Protein AF-A0A976FMW0-F1 (afdb_monomer)

Organism: Bremia lactucae (NCBI:txid4779)

Sequence (302 aa):
MSLRRCLYTSALMLVMPSLARSLATEEIYSVSHCAGTPNIIKMVETDNCVPQACTQNDLGGYNLFVAATCNVKDRFQYSNERLHGFDYVMMEEYKGDGCDRLVQTTIFPAWGTCERSSTQANTSNIVSLYPNGTVVILEFTNENCRGSPSLTFTRDKESLTSSKCYQNQYKFFAGTGSGRAASSSSKYSYANQLQGGTDGSEWIIITAIVIGSVVIVALLAFAAFKFGRRRYDDNFNKDKGLAALATSYAGFPTPESALKAITLAPEAIKELGMVCVSINPKERPCASEALYKLHTIIAQGL

Solvent-accessible surface area (backbone atoms only — not comparable to full-atom values): 18169 Å² total; per-residue (Å²): 142,82,88,81,81,82,82,81,83,82,79,79,80,77,78,72,80,75,79,77,78,26,24,28,36,42,35,35,19,81,44,103,49,80,68,82,64,54,62,33,39,38,33,33,76,45,95,80,66,76,69,35,76,64,37,83,44,83,58,89,91,48,59,38,19,39,33,30,50,56,71,43,82,50,70,67,62,50,48,53,63,56,39,63,67,45,42,27,38,39,43,34,38,28,44,59,77,73,41,64,39,82,57,38,39,38,36,36,54,31,77,58,51,78,41,63,71,38,99,73,41,52,23,10,30,32,29,34,63,44,95,84,42,35,35,41,39,37,32,23,82,37,55,74,60,69,80,75,62,75,42,76,46,79,41,48,45,65,54,33,73,66,58,49,57,43,93,41,28,32,34,43,41,73,48,60,19,83,84,56,81,72,89,70,88,73,88,77,78,92,77,90,80,82,90,84,84,93,85,90,83,90,83,89,82,90,86,83,89,89,91,60,66,69,64,51,52,52,52,52,53,50,49,51,53,53,51,53,53,54,59,52,57,60,57,64,52,55,68,53,51,58,61,52,52,67,61,61,71,77,70,74,76,52,78,70,51,56,54,50,53,64,72,66,50,58,66,72,60,53,52,54,52,52,36,66,63,41,90,51,74,89,64,33,64,54,72,70,54,49,50,51,52,50,53,48,51,62,72,70,56,127

Radius of gyration: 29.12 Å; Cα contacts (8 Å, |Δi|>4): 411; chains: 1; bounding box: 82×63×95 Å

Mean predicted aligned error: 20.03 Å

Foldseek 3Di:
DDDDDDDDDPDDPPPDPDPLFKKKKKFKDQDPAPDAAGQKIKIFGDPDDDFDHWDWQDQPPGTITIGMDIRHRDPVVVNCVRHAQFKKKKKWWADDFFRDHTGMIMMHGAPQDWAQDDSNLQKIWGWHQDPQRKIWIFIDRHNHPDDHGPDIDIDGNVQQVVQGQDPRTIGMHMDHHPPDPPPDPPPDDDDDDDDDDDDDDDDDDDDDDDDPPVVVVVVVVVVVVVVVVVVVVVVVVVVVVVVVVVVVVVDDDDPVVVVVVLVPDDVLVVVLVCQCPDPDPVSHDDPVVSVVSVVVVVVVPD

Structure (mmCIF, N/CA/C/O backbone):
data_AF-A0A976FMW0-F1
#
_entry.id   AF-A0A976FMW0-F1
#
loop_
_atom_site.group_PDB
_atom_site.id
_atom_site.type_symbol
_atom_site.label_atom_id
_atom_site.label_alt_id
_atom_site.label_comp_id
_atom_site.label_asym_id
_atom_site.label_entity_id
_atom_site.label_seq_id
_atom_site.pdbx_PDB_ins_code
_atom_site.Cartn_x
_atom_site.Cartn_y
_atom_site.Cartn_z
_atom_site.occupancy
_atom_site.B_iso_or_equiv
_atom_site.auth_seq_id
_atom_site.auth_comp_id
_atom_site.auth_asym_id
_atom_site.auth_atom_id
_atom_site.pdbx_PDB_model_num
ATOM 1 N N . MET A 1 1 ? -51.028 -18.884 -58.799 1.00 39.22 1 MET A N 1
ATOM 2 C CA . MET A 1 1 ? -49.678 -19.275 -58.331 1.00 39.22 1 MET A CA 1
ATOM 3 C C . MET A 1 1 ? -48.821 -18.024 -58.216 1.00 39.22 1 MET A C 1
ATOM 5 O O . MET A 1 1 ? -48.489 -17.442 -59.233 1.00 39.22 1 MET A O 1
ATOM 9 N N . SER A 1 2 ? -48.516 -17.578 -56.997 1.00 35.78 2 SER A N 1
ATOM 10 C CA . SER A 1 2 ? -47.538 -16.513 -56.741 1.00 35.78 2 SER A CA 1
ATOM 11 C C . SER A 1 2 ? -46.755 -16.894 -55.487 1.00 35.78 2 SER A C 1
ATOM 13 O O . SER A 1 2 ? -47.245 -16.722 -54.374 1.00 35.78 2 SER A O 1
ATOM 15 N N . LEU A 1 3 ? -45.566 -17.473 -55.678 1.00 40.31 3 LEU A N 1
ATOM 16 C CA . LEU A 1 3 ? -44.619 -17.770 -54.603 1.00 40.31 3 LEU A CA 1
ATOM 17 C C . LEU A 1 3 ? -43.899 -16.478 -54.192 1.00 40.31 3 LEU A C 1
ATOM 19 O O . LEU A 1 3 ? -43.127 -15.929 -54.976 1.00 40.31 3 LEU A O 1
ATOM 23 N N . ARG A 1 4 ? -44.084 -16.031 -52.947 1.00 40.38 4 ARG A N 1
ATOM 24 C CA . ARG A 1 4 ? -43.159 -15.096 -52.288 1.00 40.38 4 ARG A CA 1
ATOM 25 C C . ARG A 1 4 ? -42.174 -15.902 -51.442 1.00 40.38 4 ARG A C 1
ATOM 27 O O . ARG A 1 4 ? -42.577 -16.586 -50.508 1.00 40.38 4 ARG A O 1
ATOM 34 N N . ARG A 1 5 ? -40.887 -15.837 -51.792 1.00 44.53 5 ARG A N 1
ATOM 35 C CA . ARG A 1 5 ? -39.773 -16.363 -50.990 1.00 44.53 5 ARG A CA 1
ATOM 36 C C . ARG A 1 5 ? -39.429 -15.343 -49.899 1.00 44.53 5 ARG A C 1
ATOM 38 O O . ARG A 1 5 ? -39.021 -14.233 -50.227 1.00 44.53 5 ARG A O 1
ATOM 45 N N . CYS A 1 6 ? -39.570 -15.717 -48.628 1.00 40.38 6 CYS A N 1
ATOM 46 C CA . CYS A 1 6 ? -38.940 -15.004 -47.514 1.00 40.38 6 CYS A CA 1
ATOM 47 C C . CYS A 1 6 ? -37.458 -15.392 -47.461 1.00 40.38 6 CYS A C 1
ATOM 49 O O . CYS A 1 6 ? -37.136 -16.545 -47.180 1.00 40.38 6 CYS A O 1
ATOM 51 N N . LEU A 1 7 ? -36.562 -14.442 -47.735 1.00 43.25 7 LEU A N 1
ATOM 52 C CA . LEU A 1 7 ? -35.151 -14.574 -47.378 1.00 43.25 7 LEU A CA 1
ATOM 53 C C . LEU A 1 7 ? -35.000 -14.295 -45.878 1.00 43.25 7 LEU A C 1
ATOM 55 O O . LEU A 1 7 ? -35.232 -13.177 -45.430 1.00 43.25 7 LEU A O 1
ATOM 59 N N . TYR A 1 8 ? -34.594 -15.310 -45.116 1.00 43.00 8 TYR A N 1
ATOM 60 C CA . TYR A 1 8 ? -34.077 -15.145 -43.760 1.00 43.00 8 TYR A CA 1
ATOM 61 C C . TYR A 1 8 ? -32.587 -14.804 -43.852 1.00 43.00 8 TYR A C 1
ATOM 63 O O . TYR A 1 8 ? -31.762 -15.665 -44.149 1.00 43.00 8 TYR A O 1
ATOM 71 N N . THR A 1 9 ? -32.228 -13.546 -43.612 1.00 43.22 9 THR A N 1
ATOM 72 C CA . THR A 1 9 ? -30.837 -13.148 -43.370 1.00 43.22 9 THR A CA 1
ATOM 73 C C . THR A 1 9 ? -30.480 -13.455 -41.919 1.00 43.22 9 THR A C 1
ATOM 75 O O . THR A 1 9 ? -30.842 -12.710 -41.009 1.00 43.22 9 THR A O 1
ATOM 78 N N . SER A 1 10 ? -29.786 -14.569 -41.698 1.00 49.03 10 SER A N 1
ATOM 79 C CA . SER A 1 10 ? -29.160 -14.907 -40.420 1.00 49.03 10 SER A CA 1
ATOM 80 C C . SER A 1 10 ? -27.991 -13.953 -40.154 1.00 49.03 10 SER A C 1
ATOM 82 O O . SER A 1 10 ? -26.920 -14.094 -40.739 1.00 49.03 10 SER A O 1
ATOM 84 N N . ALA A 1 11 ? -28.198 -12.964 -39.284 1.00 44.66 11 ALA A N 1
ATOM 85 C CA . ALA A 1 11 ? -27.130 -12.111 -38.779 1.00 44.66 11 ALA A CA 1
ATOM 86 C C . ALA A 1 11 ? -26.262 -12.914 -37.795 1.00 44.66 11 ALA A C 1
ATOM 88 O O . ALA A 1 11 ? -26.680 -13.215 -36.677 1.00 44.66 11 ALA A O 1
ATOM 89 N N . LEU A 1 12 ? -25.058 -13.289 -38.229 1.00 46.56 12 LEU A N 1
ATOM 90 C CA . LEU A 1 12 ? -24.036 -13.891 -37.379 1.00 46.56 12 LEU A CA 1
ATOM 91 C C . LEU A 1 12 ? -23.477 -12.789 -36.460 1.00 46.56 12 LEU A C 1
ATOM 93 O O . LEU A 1 12 ? -22.684 -11.957 -36.897 1.00 46.56 12 LEU A O 1
ATOM 97 N N . MET A 1 13 ? -23.917 -12.741 -35.199 1.00 41.69 13 MET A N 1
ATOM 98 C CA . MET A 1 13 ? -23.296 -11.877 -34.192 1.00 41.69 13 MET A CA 1
ATOM 99 C C . MET A 1 13 ? -21.892 -12.406 -33.881 1.00 41.69 13 MET A C 1
ATOM 101 O O . MET A 1 13 ? -21.730 -13.377 -33.144 1.00 41.69 13 MET A O 1
ATOM 105 N N . LEU A 1 14 ? -20.871 -11.767 -34.452 1.00 42.66 14 LEU A N 1
ATOM 106 C CA . LEU A 1 14 ? -19.490 -11.918 -34.005 1.00 42.66 14 LEU A CA 1
ATOM 107 C C . LEU A 1 14 ? -19.379 -11.287 -32.614 1.00 42.66 14 LEU A C 1
ATOM 109 O O . LEU A 1 14 ? -19.286 -10.068 -32.475 1.00 42.66 14 LEU A O 1
ATOM 113 N N . VAL A 1 15 ? -19.418 -12.123 -31.577 1.00 49.69 15 VAL A N 1
ATOM 114 C CA . VAL A 1 15 ? -19.024 -11.727 -30.224 1.00 49.69 15 VAL A CA 1
ATOM 115 C C . VAL A 1 15 ? -17.520 -11.471 -30.271 1.00 49.69 15 VAL A C 1
ATOM 117 O O . VAL A 1 15 ? -16.722 -12.406 -30.273 1.00 49.69 15 VAL A O 1
ATOM 120 N N . MET A 1 16 ? -17.131 -10.201 -30.375 1.00 48.50 16 MET A N 1
ATOM 121 C CA . MET A 1 16 ? -15.741 -9.799 -30.184 1.00 48.50 16 MET A CA 1
ATOM 122 C C . MET A 1 16 ? -15.346 -10.180 -28.750 1.00 48.50 16 MET A C 1
ATOM 124 O O . MET A 1 16 ? -16.030 -9.749 -27.816 1.00 48.50 16 MET A O 1
ATOM 128 N N . PRO A 1 17 ? -14.290 -10.984 -28.532 1.00 45.66 17 PRO A N 1
ATOM 129 C CA . PRO A 1 17 ? -13.799 -11.231 -27.188 1.00 45.66 17 PRO A CA 1
ATOM 130 C C . PRO A 1 17 ? -13.336 -9.892 -26.614 1.00 45.66 17 PRO A C 1
ATOM 132 O O . PRO A 1 17 ? -12.400 -9.277 -27.123 1.00 45.66 17 PRO A O 1
ATOM 135 N N . SER A 1 18 ? -14.011 -9.410 -25.569 1.00 47.31 18 SER A N 1
ATOM 136 C CA . SER A 1 18 ? -13.482 -8.316 -24.764 1.00 47.31 18 SER A CA 1
ATOM 137 C C . SER A 1 18 ? -12.132 -8.781 -24.227 1.00 47.31 18 SER A C 1
ATOM 139 O O . SER A 1 18 ? -12.086 -9.756 -23.473 1.00 47.31 18 SER A O 1
ATOM 141 N N . LEU A 1 19 ? -11.038 -8.135 -24.632 1.00 51.66 19 LEU A N 1
ATOM 142 C CA . LEU A 1 19 ? -9.740 -8.332 -23.993 1.00 51.66 19 LEU A CA 1
ATOM 143 C C . LEU A 1 19 ? -9.934 -8.045 -22.502 1.00 51.66 19 LEU A C 1
ATOM 145 O O . LEU A 1 19 ? -10.169 -6.903 -22.108 1.00 51.66 19 LEU A O 1
ATOM 149 N N . ALA A 1 20 ? -9.933 -9.093 -21.681 1.00 53.72 20 ALA A N 1
ATOM 150 C CA . ALA A 1 20 ? -9.939 -8.939 -20.239 1.00 53.72 20 ALA A CA 1
ATOM 151 C C . ALA A 1 20 ? -8.610 -8.275 -19.873 1.00 53.72 20 ALA A C 1
ATOM 153 O O . ALA A 1 20 ? -7.562 -8.905 -20.008 1.00 53.72 20 ALA A O 1
ATOM 154 N N . ARG A 1 21 ? -8.647 -6.997 -19.482 1.00 66.44 21 ARG A N 1
ATOM 155 C CA . ARG A 1 21 ? -7.443 -6.273 -19.067 1.00 66.44 21 ARG A CA 1
ATOM 156 C C . ARG A 1 21 ? -6.866 -6.960 -17.838 1.00 66.44 21 ARG A C 1
ATOM 158 O O . ARG A 1 21 ? -7.533 -7.067 -16.811 1.00 66.44 21 ARG A O 1
ATOM 165 N N . SER A 1 22 ? -5.650 -7.471 -17.970 1.00 83.88 22 SER A N 1
ATOM 166 C CA . SER A 1 22 ? -4.882 -8.016 -16.858 1.00 83.88 22 SER A CA 1
ATOM 167 C C . SER A 1 22 ? -4.191 -6.905 -16.078 1.00 83.88 22 SER A C 1
ATOM 169 O O . SER A 1 22 ? -3.767 -5.898 -16.645 1.00 83.88 22 SER A O 1
ATOM 171 N N . LEU A 1 23 ? -4.026 -7.118 -14.777 1.00 91.00 23 LEU A N 1
ATOM 172 C CA . LEU A 1 23 ? -3.227 -6.258 -13.916 1.00 91.00 23 LEU A CA 1
ATOM 173 C C . LEU A 1 23 ? -1.783 -6.774 -13.864 1.00 91.00 23 LEU A C 1
ATOM 175 O O . LEU A 1 23 ? -1.542 -7.983 -13.763 1.00 91.00 23 LEU A O 1
ATOM 179 N N . ALA A 1 24 ? -0.835 -5.844 -13.906 1.00 93.25 24 ALA A N 1
ATOM 180 C CA . ALA A 1 24 ? 0.538 -6.064 -13.475 1.00 93.25 24 ALA A CA 1
ATOM 181 C C . ALA A 1 24 ? 0.683 -5.582 -12.039 1.00 93.25 24 ALA A C 1
ATOM 183 O O . ALA A 1 24 ? 0.162 -4.517 -11.700 1.00 93.25 24 ALA A O 1
ATOM 184 N N . THR A 1 25 ? 1.385 -6.347 -11.213 1.00 94.44 25 THR A N 1
ATOM 185 C CA . THR A 1 25 ? 1.665 -5.983 -9.827 1.00 94.44 25 THR A CA 1
ATOM 186 C C . THR A 1 25 ? 3.138 -5.667 -9.638 1.00 94.44 25 THR A C 1
ATOM 188 O O . THR A 1 25 ? 3.995 -6.294 -10.251 1.00 94.44 25 THR A O 1
ATOM 191 N N . GLU A 1 26 ? 3.419 -4.713 -8.760 1.00 92.19 26 GLU A N 1
ATOM 192 C CA . GLU A 1 26 ? 4.741 -4.449 -8.206 1.00 92.19 26 GLU A CA 1
ATOM 193 C C . GLU A 1 26 ? 4.650 -4.564 -6.686 1.00 92.19 26 GLU A C 1
ATOM 195 O O . GLU A 1 26 ? 3.925 -3.817 -6.024 1.00 92.19 26 GLU A O 1
ATOM 200 N N . GLU A 1 27 ? 5.377 -5.519 -6.125 1.00 93.00 27 GLU A N 1
ATOM 201 C CA . GLU A 1 27 ? 5.485 -5.745 -4.691 1.00 93.00 27 GLU A CA 1
ATOM 202 C C . GLU A 1 27 ? 6.800 -5.164 -4.190 1.00 93.00 27 GLU A C 1
ATOM 204 O O . GLU A 1 27 ? 7.866 -5.517 -4.695 1.00 93.00 27 GLU A O 1
ATOM 209 N N . ILE A 1 28 ? 6.724 -4.289 -3.192 1.00 90.81 28 ILE A N 1
ATOM 210 C CA . ILE A 1 28 ? 7.873 -3.575 -2.640 1.00 90.81 28 ILE A CA 1
ATOM 211 C C . ILE A 1 28 ? 8.199 -4.145 -1.260 1.00 90.81 28 ILE A C 1
ATOM 213 O O . ILE A 1 28 ? 7.337 -4.197 -0.380 1.00 90.81 28 ILE A O 1
ATOM 217 N N . TYR A 1 29 ? 9.461 -4.521 -1.069 1.00 90.56 29 TYR A N 1
ATOM 218 C CA . TYR A 1 29 ? 10.013 -5.049 0.174 1.00 90.56 29 TYR A CA 1
ATOM 219 C C . TYR A 1 29 ? 11.144 -4.148 0.671 1.00 90.56 29 TYR A C 1
ATOM 221 O O . TYR A 1 29 ? 12.045 -3.771 -0.079 1.00 90.56 29 TYR A O 1
ATOM 229 N N . SER A 1 30 ? 11.108 -3.833 1.962 1.00 84.62 30 SER A N 1
ATOM 230 C CA . SER A 1 30 ? 12.158 -3.105 2.690 1.00 84.62 30 SER A CA 1
ATOM 231 C C . SER A 1 30 ? 13.341 -3.988 3.100 1.00 84.62 30 SER A C 1
ATOM 233 O O . SER A 1 30 ? 14.380 -3.482 3.524 1.00 84.62 30 SER A O 1
ATOM 235 N N . VAL A 1 31 ? 13.180 -5.309 2.998 1.00 81.19 31 VAL A N 1
ATOM 236 C CA . VAL A 1 31 ? 14.168 -6.323 3.382 1.00 81.19 31 VAL A CA 1
ATOM 237 C C . VAL A 1 31 ? 14.820 -6.950 2.155 1.00 81.19 31 VAL A C 1
ATOM 239 O O . VAL A 1 31 ? 14.275 -6.899 1.056 1.00 81.19 31 VAL A O 1
ATOM 242 N N . SER A 1 32 ? 15.985 -7.574 2.348 1.00 79.56 32 SER A N 1
ATOM 243 C CA . SER A 1 32 ? 16.867 -8.070 1.279 1.00 79.56 32 SER A CA 1
ATOM 244 C C . SER A 1 32 ? 16.370 -9.280 0.475 1.00 79.56 32 SER A C 1
ATOM 246 O O . SER A 1 32 ? 17.155 -9.989 -0.152 1.00 79.56 32 SER A O 1
ATOM 248 N N . HIS A 1 33 ? 15.073 -9.560 0.524 1.00 85.19 33 HIS A N 1
ATOM 249 C CA . HIS A 1 33 ? 14.428 -10.693 -0.117 1.00 85.19 33 HIS A CA 1
ATOM 250 C C . HIS A 1 33 ? 12.934 -10.412 -0.294 1.00 85.19 33 HIS A C 1
ATOM 252 O O . HIS A 1 33 ? 12.301 -9.788 0.550 1.00 85.19 33 HIS A O 1
ATOM 258 N N . CYS A 1 34 ? 12.341 -10.945 -1.358 1.00 88.94 34 CYS A N 1
ATOM 259 C CA . CYS A 1 34 ? 10.912 -10.805 -1.645 1.00 88.94 34 CYS A CA 1
ATOM 260 C C . CYS A 1 34 ? 10.125 -11.986 -1.069 1.00 88.94 34 CYS A C 1
ATOM 262 O O . CYS A 1 34 ? 9.367 -12.651 -1.773 1.00 88.94 34 CYS A O 1
ATOM 264 N N . ALA A 1 35 ? 10.368 -12.298 0.205 1.00 85.06 35 ALA A N 1
ATOM 265 C CA . ALA A 1 35 ? 9.650 -13.338 0.933 1.00 85.06 35 ALA A CA 1
ATOM 266 C C . ALA A 1 35 ? 8.863 -12.722 2.093 1.00 85.06 35 ALA A C 1
ATOM 268 O O . ALA A 1 35 ? 9.244 -11.691 2.639 1.00 85.06 35 ALA A O 1
ATOM 269 N N . GLY A 1 36 ? 7.757 -13.363 2.470 1.00 85.94 36 GLY A N 1
ATOM 270 C CA . GLY A 1 36 ? 6.849 -12.830 3.488 1.00 85.94 36 GLY A CA 1
ATOM 271 C C . GLY A 1 36 ? 5.900 -11.773 2.929 1.00 85.94 36 GLY A C 1
ATOM 272 O O . GLY A 1 36 ? 5.557 -11.821 1.748 1.00 85.94 36 GLY A O 1
ATOM 273 N N . THR A 1 37 ? 5.434 -10.866 3.783 1.00 89.62 37 THR A N 1
ATOM 274 C CA . THR A 1 37 ? 4.433 -9.846 3.443 1.00 89.62 37 THR A CA 1
ATOM 275 C C . THR A 1 37 ? 5.109 -8.611 2.840 1.00 89.62 37 THR A C 1
ATOM 277 O O . THR A 1 37 ? 5.988 -8.049 3.493 1.00 89.62 37 THR A O 1
ATOM 280 N N . PRO A 1 38 ? 4.731 -8.168 1.628 1.00 92.44 38 PRO A N 1
ATOM 281 C CA . PRO A 1 38 ? 5.263 -6.934 1.054 1.00 92.44 38 PRO A CA 1
ATOM 282 C C . PRO A 1 38 ? 4.861 -5.713 1.885 1.00 92.44 38 PRO A C 1
ATOM 284 O O . PRO A 1 38 ? 3.767 -5.670 2.448 1.00 92.44 38 PRO A O 1
ATOM 287 N N . ASN A 1 39 ? 5.725 -4.698 1.905 1.00 91.00 39 ASN A N 1
ATOM 288 C CA . ASN A 1 39 ? 5.445 -3.417 2.549 1.00 91.00 39 ASN A CA 1
ATOM 289 C C . ASN A 1 39 ? 4.386 -2.635 1.770 1.00 91.00 39 ASN A C 1
ATOM 291 O O . ASN A 1 39 ? 3.585 -1.936 2.374 1.00 91.00 39 ASN A O 1
ATOM 295 N N . ILE A 1 40 ? 4.378 -2.738 0.436 1.00 92.50 40 ILE A N 1
ATOM 296 C CA . ILE A 1 40 ? 3.396 -2.093 -0.446 1.00 92.50 40 ILE A CA 1
ATOM 297 C C . ILE A 1 40 ? 3.183 -2.969 -1.678 1.00 92.50 40 ILE A C 1
ATOM 299 O O . ILE A 1 40 ? 4.132 -3.555 -2.198 1.00 92.50 40 ILE A O 1
ATOM 303 N N . ILE A 1 41 ? 1.947 -3.025 -2.173 1.00 93.88 41 ILE A N 1
ATOM 304 C CA . ILE A 1 41 ? 1.622 -3.638 -3.465 1.00 93.88 41 ILE A CA 1
ATOM 305 C C . ILE A 1 41 ? 1.009 -2.563 -4.356 1.00 93.88 41 ILE A C 1
ATOM 307 O O . ILE A 1 41 ? 0.022 -1.937 -3.977 1.00 93.88 41 ILE A O 1
ATOM 311 N N . LYS A 1 42 ? 1.562 -2.354 -5.546 1.00 93.88 42 LYS A N 1
ATOM 312 C CA . LYS A 1 42 ? 0.962 -1.522 -6.593 1.00 93.88 42 LYS A CA 1
ATOM 313 C C . LYS A 1 42 ? 0.431 -2.414 -7.693 1.00 93.88 42 LYS A C 1
ATOM 315 O O . LYS A 1 42 ? 1.040 -3.430 -8.003 1.00 93.88 42 LYS A O 1
ATOM 320 N N . MET A 1 43 ? -0.695 -2.045 -8.280 1.00 94.38 43 MET A N 1
ATOM 321 C CA . MET A 1 43 ? -1.278 -2.740 -9.415 1.00 94.38 43 MET A CA 1
ATOM 322 C C . MET A 1 43 ? -1.732 -1.731 -10.458 1.00 94.38 43 MET A C 1
ATOM 324 O O . MET A 1 43 ? -2.388 -0.742 -10.127 1.00 94.38 43 MET A O 1
ATOM 328 N N . VAL A 1 44 ? -1.407 -1.997 -11.717 1.00 92.81 44 VAL A N 1
ATOM 329 C CA . VAL A 1 44 ? -1.792 -1.161 -12.857 1.00 92.81 44 VAL A CA 1
ATOM 330 C C . VAL A 1 44 ? -2.331 -2.033 -13.982 1.00 92.81 44 VAL A C 1
ATOM 332 O O . VAL A 1 44 ? -1.845 -3.142 -14.210 1.00 92.81 44 VAL A O 1
ATOM 335 N N . GLU A 1 45 ? -3.349 -1.545 -14.690 1.00 90.19 45 GLU A N 1
ATOM 336 C CA . GLU A 1 45 ? -3.819 -2.196 -15.916 1.00 90.19 45 GLU A CA 1
ATOM 337 C C . GLU A 1 45 ? -2.782 -1.981 -17.021 1.00 90.19 45 GLU A C 1
ATOM 339 O O . GLU A 1 45 ? -2.472 -0.843 -17.380 1.00 90.19 45 GLU A O 1
ATOM 344 N N . THR A 1 46 ? -2.242 -3.070 -17.564 1.00 86.38 46 THR A N 1
ATOM 345 C CA . THR A 1 46 ? -1.281 -3.011 -18.667 1.00 86.38 46 THR A CA 1
ATOM 346 C C . THR A 1 46 ? -1.308 -4.296 -19.484 1.00 86.38 46 THR A C 1
ATOM 348 O O . THR A 1 46 ? -1.428 -5.396 -18.944 1.00 86.38 46 THR A O 1
ATOM 351 N N . ASP A 1 47 ? -1.144 -4.140 -20.796 1.00 83.31 47 ASP A N 1
ATOM 352 C CA . ASP A 1 47 ? -0.927 -5.251 -21.728 1.00 83.31 47 ASP A CA 1
ATOM 353 C C . ASP A 1 47 ? 0.564 -5.631 -21.807 1.00 83.31 47 ASP A C 1
ATOM 355 O O . ASP A 1 47 ? 0.924 -6.722 -22.244 1.00 83.31 47 ASP A O 1
ATOM 359 N N . ASN A 1 48 ? 1.439 -4.729 -21.350 1.00 83.19 48 ASN A N 1
ATOM 360 C CA . ASN A 1 48 ? 2.884 -4.894 -21.340 1.00 83.19 48 ASN A CA 1
ATOM 361 C C . ASN A 1 48 ? 3.343 -5.087 -19.896 1.00 83.19 48 ASN A C 1
ATOM 363 O O . ASN A 1 48 ? 3.478 -4.122 -19.141 1.00 83.19 48 ASN A O 1
ATOM 367 N N . CYS A 1 49 ? 3.568 -6.340 -19.518 1.00 88.94 49 CYS A N 1
ATOM 368 C CA . CYS A 1 49 ? 4.111 -6.709 -18.221 1.00 88.94 49 CYS A CA 1
ATOM 369 C C . CYS A 1 49 ? 5.244 -7.711 -18.416 1.00 88.94 49 CYS A C 1
ATOM 371 O O . CYS A 1 49 ? 5.083 -8.711 -19.117 1.00 88.94 49 CYS A O 1
ATOM 373 N N . VAL A 1 50 ? 6.386 -7.439 -17.789 1.00 89.62 50 VAL A N 1
ATOM 374 C CA . VAL A 1 50 ? 7.509 -8.372 -17.733 1.00 89.62 50 VAL A CA 1
ATOM 375 C C . VAL A 1 50 ? 7.589 -8.879 -16.299 1.00 89.62 50 VAL A C 1
ATOM 377 O O . VAL A 1 50 ? 7.814 -8.070 -15.399 1.00 89.62 50 VAL A O 1
ATOM 380 N N . PRO A 1 51 ? 7.374 -10.183 -16.054 1.00 90.19 51 PRO A N 1
ATOM 381 C CA . PRO A 1 51 ? 7.474 -10.715 -14.708 1.00 90.19 51 PRO A CA 1
ATOM 382 C C . PRO A 1 51 ? 8.915 -10.573 -14.226 1.00 90.19 51 PRO A C 1
ATOM 384 O O . PRO A 1 51 ? 9.864 -10.857 -14.961 1.00 90.19 51 PRO A O 1
ATOM 387 N N . GLN A 1 52 ? 9.068 -10.138 -12.983 1.00 88.88 52 GLN A N 1
ATOM 388 C CA . GLN A 1 52 ? 10.363 -9.830 -12.399 1.00 88.88 52 GLN A CA 1
ATOM 389 C C . GLN A 1 52 ? 10.527 -10.628 -11.119 1.00 88.88 52 GLN A C 1
ATOM 391 O O . GLN A 1 52 ? 9.806 -10.426 -10.140 1.00 88.88 52 GLN A O 1
ATOM 396 N N . ALA A 1 53 ? 11.492 -11.545 -11.137 1.00 85.50 53 ALA A N 1
ATOM 397 C CA . ALA A 1 53 ? 11.950 -12.195 -9.923 1.00 85.50 53 ALA A CA 1
ATOM 398 C C . ALA A 1 53 ? 12.724 -11.175 -9.083 1.00 85.50 53 ALA A C 1
ATOM 400 O O . ALA A 1 53 ? 13.494 -10.401 -9.638 1.00 85.50 53 ALA A O 1
ATOM 401 N N . CYS A 1 54 ? 12.494 -11.198 -7.769 1.00 92.19 54 CYS A N 1
ATOM 402 C CA . CYS A 1 54 ? 13.024 -10.269 -6.772 1.00 92.19 54 CYS A CA 1
ATOM 403 C C . CYS A 1 54 ? 14.341 -9.571 -7.154 1.00 92.19 54 CYS A C 1
ATOM 405 O O . CYS A 1 54 ? 15.409 -10.186 -7.110 1.00 92.19 54 CYS A O 1
ATOM 407 N N . THR A 1 55 ? 14.276 -8.285 -7.489 1.00 89.94 55 THR A N 1
ATOM 408 C CA . THR A 1 55 ? 15.458 -7.480 -7.808 1.00 89.94 55 THR A CA 1
ATOM 409 C C . THR A 1 55 ? 15.686 -6.404 -6.775 1.00 89.94 55 THR A C 1
ATOM 411 O O . THR A 1 55 ? 14.746 -5.760 -6.315 1.00 89.94 55 THR A O 1
ATOM 414 N N . GLN A 1 56 ? 16.954 -6.158 -6.485 1.0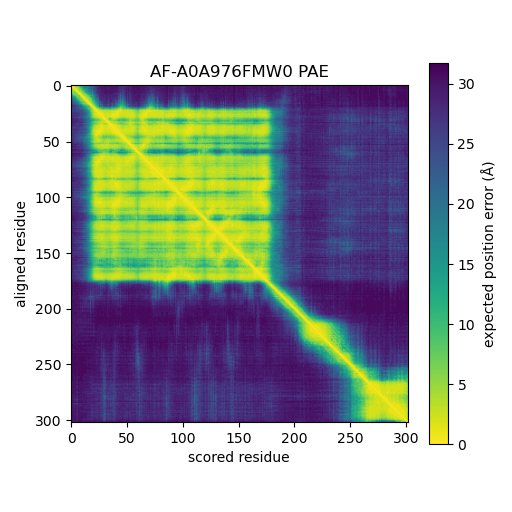0 88.44 56 GLN A N 1
ATOM 415 C CA . GLN A 1 56 ? 17.366 -5.008 -5.707 1.00 88.44 56 GLN A CA 1
ATOM 416 C C . GLN A 1 56 ? 17.331 -3.739 -6.565 1.00 88.44 56 GLN A C 1
ATOM 418 O O . GLN A 1 56 ? 17.903 -3.700 -7.655 1.00 88.44 56 GLN A O 1
ATOM 423 N N . ASN A 1 57 ? 16.728 -2.692 -6.021 1.00 83.31 57 ASN A N 1
ATOM 424 C CA . ASN A 1 57 ? 16.726 -1.344 -6.556 1.00 83.31 57 ASN A CA 1
ATOM 425 C C . ASN A 1 57 ? 17.490 -0.450 -5.566 1.00 83.31 57 ASN A C 1
ATOM 427 O O . ASN A 1 57 ? 17.056 -0.274 -4.424 1.00 83.31 57 ASN A O 1
ATOM 431 N N . ASP A 1 58 ? 18.640 0.071 -6.001 1.00 75.50 58 ASP A N 1
ATOM 432 C CA . ASP A 1 58 ? 19.497 0.960 -5.205 1.00 75.50 58 ASP A CA 1
ATOM 433 C C . ASP A 1 58 ? 19.003 2.406 -5.299 1.00 75.50 58 ASP A C 1
ATOM 435 O O . ASP A 1 58 ? 18.761 2.926 -6.392 1.00 75.50 58 ASP A O 1
ATOM 439 N N . LEU A 1 59 ? 18.843 3.038 -4.137 1.00 69.12 59 LEU A N 1
ATOM 440 C CA . LEU A 1 59 ? 18.296 4.380 -3.968 1.00 69.12 59 LEU A CA 1
ATOM 441 C C . LEU A 1 59 ? 19.251 5.283 -3.187 1.00 69.12 59 LEU A C 1
ATOM 443 O O . LEU A 1 59 ? 18.825 6.081 -2.357 1.00 69.12 59 LEU A O 1
ATOM 447 N N . GLY A 1 60 ? 20.556 5.157 -3.445 1.00 58.00 60 GLY A N 1
ATOM 448 C CA . GLY A 1 60 ? 21.559 6.092 -2.935 1.00 58.00 60 GLY A CA 1
ATOM 449 C C . GLY A 1 60 ? 21.747 5.993 -1.422 1.00 58.00 60 GLY A C 1
ATOM 450 O O . GLY A 1 60 ? 21.862 7.012 -0.748 1.00 58.00 60 GLY A O 1
ATOM 451 N N . GLY A 1 61 ? 21.758 4.765 -0.892 1.00 65.38 61 GLY A N 1
ATOM 452 C CA . GLY A 1 61 ? 21.948 4.477 0.539 1.00 65.38 61 GLY A CA 1
ATOM 453 C C . GLY A 1 61 ? 20.860 3.602 1.166 1.00 65.38 61 GLY A C 1
ATOM 454 O O . GLY A 1 61 ? 21.001 3.173 2.310 1.00 65.38 61 GLY A O 1
ATOM 455 N N . TYR A 1 62 ? 19.798 3.295 0.418 1.00 70.31 62 TYR A N 1
ATOM 456 C CA . TYR A 1 62 ? 18.752 2.358 0.814 1.00 70.31 62 TYR A CA 1
ATOM 457 C C . TYR A 1 62 ? 18.421 1.417 -0.344 1.00 70.31 62 TYR A C 1
ATOM 459 O O . TYR A 1 62 ? 18.379 1.840 -1.496 1.00 70.31 62 TYR A O 1
ATOM 467 N N . ASN A 1 63 ? 18.178 0.147 -0.030 1.00 80.75 63 ASN A N 1
ATOM 468 C CA . ASN A 1 63 ? 17.860 -0.876 -1.017 1.00 80.75 63 ASN A CA 1
ATOM 469 C C . ASN A 1 63 ? 16.413 -1.318 -0.830 1.00 80.75 63 ASN A C 1
ATOM 471 O O . ASN A 1 63 ? 16.054 -1.806 0.240 1.00 80.75 63 ASN A O 1
ATOM 475 N N . LEU A 1 64 ? 15.603 -1.163 -1.875 1.00 86.00 64 LEU A N 1
ATOM 476 C CA . LEU A 1 64 ? 14.286 -1.786 -1.961 1.00 86.00 64 LEU A CA 1
ATOM 477 C C . LEU A 1 64 ? 14.373 -3.022 -2.840 1.00 86.00 64 LEU A C 1
ATOM 479 O O . LEU A 1 64 ? 15.137 -3.055 -3.800 1.00 86.00 64 LEU A O 1
ATOM 483 N N . PHE A 1 65 ? 13.572 -4.026 -2.525 1.00 89.75 65 PHE A N 1
ATOM 484 C CA . PHE A 1 65 ? 13.469 -5.230 -3.329 1.00 89.75 65 PHE A CA 1
ATOM 485 C C . PHE A 1 65 ? 12.099 -5.254 -3.988 1.00 89.75 65 PHE A C 1
ATOM 487 O O . PHE A 1 65 ? 11.087 -5.032 -3.325 1.00 89.75 65 PHE A O 1
ATOM 494 N N . VAL A 1 66 ? 12.078 -5.460 -5.302 1.00 90.81 66 VAL A N 1
ATOM 495 C CA . VAL A 1 66 ? 10.860 -5.412 -6.111 1.00 90.81 66 VAL A CA 1
ATOM 496 C C . VAL A 1 66 ? 10.640 -6.760 -6.777 1.00 90.81 66 VAL A C 1
ATOM 498 O O . VAL A 1 66 ? 11.545 -7.313 -7.402 1.00 90.81 66 VAL A O 1
ATOM 501 N N . ALA A 1 67 ? 9.427 -7.287 -6.645 1.00 92.75 67 ALA A N 1
ATOM 502 C CA . ALA A 1 67 ? 8.954 -8.433 -7.411 1.00 92.75 67 ALA A CA 1
ATOM 503 C C . ALA A 1 67 ? 7.735 -8.016 -8.236 1.00 92.75 67 ALA A C 1
ATOM 505 O O . ALA A 1 67 ? 6.885 -7.278 -7.738 1.00 92.75 67 ALA A O 1
ATOM 506 N N . ALA A 1 68 ? 7.647 -8.492 -9.479 1.00 92.75 68 ALA A N 1
ATOM 507 C CA . ALA A 1 68 ? 6.524 -8.180 -10.355 1.00 92.75 68 ALA A CA 1
ATOM 508 C C . ALA A 1 68 ? 5.807 -9.441 -10.831 1.00 92.75 68 ALA A C 1
ATOM 510 O O . ALA A 1 68 ? 6.437 -10.351 -11.385 1.00 92.75 68 ALA A O 1
ATOM 511 N N . THR A 1 69 ? 4.483 -9.461 -10.665 1.00 93.06 69 THR A N 1
ATOM 512 C CA . THR A 1 69 ? 3.612 -10.540 -11.138 1.00 93.06 69 THR A CA 1
ATOM 513 C C . THR A 1 69 ? 2.678 -10.010 -12.217 1.00 93.06 69 THR A C 1
ATOM 515 O O . THR A 1 69 ? 2.003 -8.996 -12.052 1.00 93.06 69 THR A O 1
ATOM 518 N N . CYS A 1 70 ? 2.616 -10.720 -13.337 1.00 92.88 70 CYS A N 1
ATOM 519 C CA . CYS A 1 70 ? 1.738 -10.382 -14.451 1.00 92.88 70 CYS A CA 1
ATOM 520 C C . CYS A 1 70 ? 0.455 -11.216 -14.422 1.00 92.88 70 CYS A C 1
ATOM 522 O O . CYS A 1 70 ? 0.411 -12.287 -13.818 1.00 92.88 70 CYS A O 1
ATOM 524 N N . ASN A 1 71 ? -0.559 -10.774 -15.169 1.00 90.81 71 ASN A N 1
ATOM 525 C CA . ASN A 1 71 ? -1.811 -11.509 -15.380 1.00 90.81 71 ASN A CA 1
ATOM 526 C C . ASN A 1 71 ? -2.687 -11.664 -14.127 1.00 90.81 71 ASN A C 1
ATOM 528 O O . ASN A 1 71 ? -3.449 -12.627 -14.014 1.00 90.81 71 ASN A O 1
ATOM 532 N N . VAL A 1 72 ? -2.630 -10.700 -13.206 1.00 91.12 72 VAL A N 1
ATOM 533 C CA . VAL A 1 72 ? -3.531 -10.668 -12.052 1.00 91.12 72 VAL A CA 1
ATOM 534 C C . VAL A 1 72 ? -4.931 -10.265 -12.517 1.00 91.12 72 VAL A C 1
ATOM 536 O O . VAL A 1 72 ? -5.110 -9.251 -13.189 1.00 91.12 72 VAL A O 1
ATOM 539 N N . LYS A 1 73 ? -5.928 -11.098 -12.202 1.00 88.88 73 LYS A N 1
ATOM 540 C CA . LYS A 1 73 ? -7.324 -10.900 -12.636 1.00 88.88 73 LYS A CA 1
ATOM 541 C C . LYS A 1 73 ? -8.184 -10.228 -11.576 1.00 88.88 73 LYS A C 1
ATOM 543 O O . LYS A 1 73 ? -9.036 -9.412 -11.907 1.00 88.88 73 LYS A O 1
ATOM 548 N N . ASP A 1 74 ? -7.963 -10.588 -10.317 1.00 90.06 74 ASP A N 1
ATOM 549 C CA . ASP A 1 74 ? -8.723 -10.082 -9.183 1.00 90.06 74 ASP A CA 1
ATOM 550 C C . ASP A 1 74 ? -7.759 -9.494 -8.154 1.00 90.06 74 ASP A C 1
ATOM 552 O O . ASP A 1 74 ? -6.996 -10.207 -7.498 1.00 90.06 74 ASP A O 1
ATOM 556 N N . ARG A 1 75 ? -7.792 -8.167 -8.037 1.00 90.38 75 ARG A N 1
ATOM 557 C CA . ARG A 1 75 ? -6.968 -7.407 -7.095 1.00 90.38 75 ARG A CA 1
ATOM 558 C C . ARG A 1 75 ? -7.320 -7.689 -5.638 1.00 90.38 75 ARG A C 1
ATOM 560 O O . ARG A 1 75 ? -6.422 -7.717 -4.809 1.00 90.38 75 ARG A O 1
ATOM 567 N N . PHE A 1 76 ? -8.590 -7.934 -5.315 1.00 90.12 76 PHE A N 1
ATOM 568 C CA . PHE A 1 76 ? -9.011 -8.212 -3.941 1.00 90.12 76 PHE A CA 1
ATOM 569 C C . PHE A 1 76 ? -8.548 -9.594 -3.508 1.00 90.12 76 PHE A C 1
ATOM 571 O O . PHE A 1 76 ? -7.972 -9.736 -2.429 1.00 90.12 76 PHE A O 1
ATOM 578 N N . GLN A 1 77 ? -8.752 -10.591 -4.370 1.00 91.12 77 GLN A N 1
ATOM 579 C CA . GLN A 1 77 ? -8.262 -11.940 -4.128 1.00 91.12 77 GLN A CA 1
ATOM 580 C C . GLN A 1 77 ? -6.737 -11.937 -3.985 1.00 91.12 77 GLN A C 1
ATOM 582 O O . GLN A 1 77 ? -6.226 -12.423 -2.978 1.00 91.12 77 GLN A O 1
ATOM 587 N N . TYR A 1 78 ? -6.024 -11.322 -4.937 1.00 91.94 78 TYR A N 1
ATOM 588 C CA . TYR A 1 78 ? -4.564 -11.256 -4.908 1.00 91.94 78 TYR A CA 1
ATOM 589 C C . TYR A 1 78 ? -4.049 -10.581 -3.637 1.00 91.94 78 TYR A C 1
ATOM 591 O O . TYR A 1 78 ? -3.140 -11.095 -2.997 1.00 91.94 78 TYR A O 1
ATOM 599 N N . SER A 1 79 ? -4.626 -9.444 -3.233 1.00 92.31 79 SER A N 1
ATOM 600 C CA . SER A 1 79 ? -4.207 -8.751 -2.010 1.00 92.31 79 SER A CA 1
ATOM 601 C C . SER A 1 79 ? -4.453 -9.578 -0.754 1.00 92.31 79 SER A C 1
ATOM 603 O O . SER A 1 79 ? -3.581 -9.636 0.109 1.00 92.31 79 SER A O 1
ATOM 605 N N . ASN A 1 80 ? -5.603 -10.245 -0.654 1.00 89.31 80 ASN A N 1
ATOM 606 C CA . ASN A 1 80 ? -5.932 -11.080 0.498 1.00 89.31 80 ASN A CA 1
ATOM 607 C C . ASN A 1 80 ? -5.022 -12.315 0.603 1.00 89.31 80 ASN A C 1
ATOM 609 O O . ASN A 1 80 ? -4.651 -12.727 1.702 1.00 89.31 80 ASN A O 1
ATOM 613 N N . GLU A 1 81 ? -4.643 -12.889 -0.538 1.00 89.62 81 GLU A N 1
ATOM 614 C CA . GLU A 1 81 ? -3.644 -13.953 -0.599 1.00 89.62 81 GLU A CA 1
ATOM 615 C C . GLU A 1 81 ? -2.249 -13.412 -0.264 1.00 89.62 81 GLU A C 1
ATOM 617 O O . GLU A 1 81 ? -1.530 -13.954 0.563 1.00 89.62 81 GLU A O 1
ATOM 622 N N . ARG A 1 82 ? -1.839 -12.275 -0.819 1.00 91.62 82 ARG A N 1
ATOM 623 C CA . ARG A 1 82 ? -0.470 -11.797 -0.607 1.00 91.62 82 ARG A CA 1
ATOM 624 C C . ARG A 1 82 ? -0.211 -11.288 0.811 1.00 91.62 82 ARG A C 1
ATOM 626 O O . ARG A 1 82 ? 0.909 -11.440 1.302 1.00 91.62 82 ARG A O 1
ATOM 633 N N . LEU A 1 83 ? -1.223 -10.701 1.450 1.00 89.50 83 LEU A N 1
ATOM 634 C CA . LEU A 1 83 ? -1.150 -10.081 2.777 1.00 89.50 83 LEU A CA 1
ATOM 635 C C . LEU A 1 83 ? -1.723 -10.966 3.892 1.00 89.50 83 LEU A C 1
ATOM 637 O O . LEU A 1 83 ? -1.999 -10.453 4.971 1.00 89.50 83 LEU A O 1
ATOM 641 N N . HIS A 1 84 ? -1.923 -12.266 3.641 1.00 81.19 84 HIS A N 1
ATOM 642 C CA . HIS A 1 84 ? -2.504 -13.256 4.558 1.00 81.19 84 HIS A CA 1
ATOM 643 C C . HIS A 1 84 ? -2.417 -12.897 6.055 1.00 81.19 84 HIS A C 1
ATOM 645 O O . HIS A 1 84 ? -1.344 -12.905 6.655 1.00 81.19 84 HIS A O 1
ATOM 651 N N . GLY A 1 85 ? -3.573 -12.646 6.676 1.00 80.50 85 GLY A N 1
ATOM 652 C CA . GLY A 1 85 ? -3.669 -12.431 8.124 1.00 80.50 85 GLY A CA 1
ATOM 653 C C . GLY A 1 85 ? -3.331 -11.016 8.601 1.00 80.50 85 GLY A C 1
ATOM 654 O O . GLY A 1 85 ? -3.515 -10.739 9.784 1.00 80.50 85 GLY A O 1
ATOM 655 N N . PHE A 1 86 ? -2.918 -10.112 7.711 1.00 86.31 86 PHE A N 1
ATOM 656 C CA . PHE A 1 86 ? -2.700 -8.705 8.029 1.00 86.31 86 PHE A CA 1
ATOM 657 C C . PHE A 1 86 ? -3.883 -7.844 7.592 1.00 86.31 86 PHE A C 1
ATOM 659 O O . PHE A 1 86 ? -4.457 -8.032 6.520 1.00 86.31 86 PHE A O 1
ATOM 666 N N . ASP A 1 87 ? -4.219 -6.868 8.430 1.00 91.06 87 ASP A N 1
ATOM 667 C CA . ASP A 1 87 ? -5.125 -5.792 8.054 1.00 91.06 87 ASP A CA 1
ATOM 668 C C . ASP A 1 87 ? -4.459 -4.915 6.986 1.00 91.06 87 ASP A C 1
ATOM 670 O O . ASP A 1 87 ? -3.265 -4.606 7.067 1.00 91.06 87 ASP A O 1
ATOM 674 N N . TYR A 1 88 ? -5.227 -4.506 5.981 1.00 92.50 88 TYR A N 1
ATOM 675 C CA . TYR A 1 88 ? -4.732 -3.693 4.879 1.00 92.50 88 TYR A CA 1
ATOM 676 C C . TYR A 1 88 ? -5.777 -2.704 4.377 1.00 92.50 88 TYR A C 1
ATOM 678 O O . TYR A 1 88 ? -6.987 -2.893 4.516 1.00 92.50 88 TYR A O 1
ATOM 686 N N . VAL A 1 89 ? -5.288 -1.648 3.742 1.00 93.25 89 VAL A N 1
ATOM 687 C CA . VAL A 1 89 ? -6.090 -0.633 3.068 1.00 93.25 89 VAL A CA 1
ATOM 688 C C . VAL A 1 89 ? -5.712 -0.628 1.596 1.00 93.25 89 VAL A C 1
ATOM 690 O O . VAL A 1 89 ? -4.543 -0.506 1.243 1.00 93.25 89 VAL A O 1
ATOM 693 N N . MET A 1 90 ? -6.711 -0.753 0.735 1.00 93.44 90 MET A N 1
ATOM 694 C CA . MET A 1 90 ? -6.580 -0.622 -0.708 1.00 93.44 90 MET A CA 1
ATOM 695 C C . MET A 1 90 ? -7.104 0.751 -1.124 1.00 93.44 90 MET A C 1
ATOM 697 O O . MET A 1 90 ? -8.261 1.090 -0.877 1.00 93.44 90 MET A O 1
ATOM 701 N N . MET A 1 91 ? -6.240 1.537 -1.754 1.00 92.94 91 MET A N 1
ATOM 702 C CA . MET A 1 91 ? -6.544 2.833 -2.340 1.00 92.94 91 MET A CA 1
ATOM 703 C C . MET A 1 91 ? -6.519 2.705 -3.859 1.00 92.94 91 MET A C 1
ATOM 705 O O . MET A 1 91 ? -5.498 2.364 -4.452 1.00 92.94 91 MET A O 1
ATOM 709 N N . GLU A 1 92 ? -7.645 2.987 -4.492 1.00 93.31 92 GLU A N 1
ATOM 710 C CA . GLU A 1 92 ? -7.771 3.024 -5.941 1.00 93.31 92 GLU A CA 1
ATOM 711 C C . GLU A 1 92 ? -7.800 4.465 -6.421 1.00 93.31 92 GLU A C 1
ATOM 713 O O . GLU A 1 92 ? -8.596 5.268 -5.935 1.00 93.31 92 GLU A O 1
ATOM 718 N N . GLU A 1 93 ? -6.956 4.765 -7.398 1.00 92.56 93 GLU A N 1
ATOM 719 C CA . GLU A 1 93 ? -6.911 6.039 -8.098 1.00 92.56 93 GLU A CA 1
ATOM 720 C C . GLU A 1 93 ? -7.599 5.901 -9.455 1.00 92.56 93 GLU A C 1
ATOM 722 O O . GLU A 1 93 ? -7.334 4.974 -10.227 1.00 92.56 93 GLU A O 1
ATOM 727 N N . TYR A 1 94 ? -8.477 6.848 -9.755 1.00 92.69 94 TYR A N 1
ATOM 728 C CA . TYR A 1 94 ? -9.289 6.887 -10.954 1.00 92.69 94 TYR A CA 1
ATOM 729 C C . TYR A 1 94 ? -9.082 8.185 -11.732 1.00 92.69 94 TYR A C 1
ATOM 731 O O . TYR A 1 94 ? -8.803 9.248 -11.179 1.00 92.69 94 TYR A O 1
ATOM 739 N N . LYS A 1 95 ? -9.299 8.100 -13.044 1.00 91.44 95 LYS A N 1
ATOM 740 C CA . LYS A 1 95 ? -9.366 9.235 -13.962 1.00 91.44 95 LYS A CA 1
ATOM 741 C C . LYS A 1 95 ? -10.780 9.375 -14.518 1.00 91.44 95 LYS A C 1
ATOM 743 O O . LYS A 1 95 ? -11.447 8.375 -14.774 1.00 91.44 95 LYS A O 1
ATOM 748 N N . GLY A 1 96 ? -11.166 10.616 -14.801 1.00 87.56 96 GLY A N 1
ATOM 749 C CA . GLY A 1 96 ? -12.498 10.952 -15.300 1.00 87.56 96 GLY A CA 1
ATOM 750 C C . GLY A 1 96 ? -13.480 11.205 -14.163 1.00 87.56 96 GLY A C 1
ATOM 751 O O . GLY A 1 96 ? -13.180 10.942 -12.998 1.00 87.56 96 GLY A O 1
ATOM 752 N N . ASP A 1 97 ? -14.642 11.746 -14.508 1.00 85.19 97 ASP A N 1
ATOM 753 C CA . ASP A 1 97 ? -15.659 12.081 -13.520 1.00 85.19 97 ASP A CA 1
ATOM 754 C C . ASP A 1 97 ? -16.319 10.825 -12.943 1.00 85.19 97 ASP A C 1
ATOM 756 O O . ASP A 1 97 ? -16.544 9.837 -13.631 1.00 85.19 97 ASP A O 1
ATOM 760 N N . GLY A 1 98 ? -16.619 10.854 -11.649 1.00 86.50 98 GLY A N 1
ATOM 761 C CA . GLY A 1 98 ? -17.294 9.784 -10.925 1.00 86.50 98 GLY A CA 1
ATOM 762 C C . GLY A 1 98 ? -16.443 8.543 -10.659 1.00 86.50 98 GLY A C 1
ATOM 763 O O . GLY A 1 98 ? -17.013 7.493 -10.367 1.00 86.50 98 GLY A O 1
ATOM 764 N N . CYS A 1 99 ? -15.109 8.639 -10.719 1.00 91.81 99 CYS A N 1
ATOM 765 C CA . CYS A 1 99 ? -14.216 7.478 -10.663 1.00 91.81 99 CYS A CA 1
ATOM 766 C C . CYS A 1 99 ? -14.510 6.477 -11.801 1.00 91.81 99 CYS A C 1
ATOM 768 O O . CYS A 1 99 ? -14.777 5.298 -11.547 1.00 91.81 99 CYS A O 1
ATOM 770 N N . ASP A 1 100 ? -14.486 6.972 -13.040 1.00 90.06 100 ASP A N 1
ATOM 771 C CA . ASP A 1 100 ? -14.831 6.228 -14.258 1.00 90.06 100 ASP A CA 1
ATOM 772 C C . ASP A 1 100 ? -13.776 5.173 -14.632 1.00 90.06 100 ASP A C 1
ATOM 774 O O . ASP A 1 100 ? -14.061 3.976 -14.696 1.00 90.06 100 ASP A O 1
ATOM 778 N N . ARG A 1 101 ? -12.514 5.590 -14.808 1.00 90.56 101 ARG A N 1
ATOM 779 C CA . ARG A 1 101 ? -11.440 4.703 -15.278 1.00 90.56 101 ARG A CA 1
ATOM 780 C C . ARG A 1 101 ? -10.362 4.494 -14.225 1.00 90.56 101 ARG A C 1
ATOM 782 O O . ARG A 1 101 ? -9.667 5.444 -13.873 1.00 90.56 101 ARG A O 1
ATOM 789 N N . LEU A 1 102 ? -10.187 3.252 -13.776 1.00 90.31 102 LEU A N 1
ATOM 790 C CA . LEU A 1 102 ? -9.122 2.880 -12.843 1.00 90.31 102 LEU A CA 1
ATOM 791 C C . LEU A 1 102 ? -7.747 3.142 -13.479 1.00 90.31 102 LEU A C 1
ATOM 793 O O . LEU A 1 102 ? -7.508 2.794 -14.637 1.00 90.31 102 LEU A O 1
ATOM 797 N N . VAL A 1 103 ? -6.864 3.793 -12.728 1.00 91.88 103 VAL A N 1
ATOM 798 C CA . VAL A 1 103 ? -5.484 4.102 -13.131 1.00 91.88 103 VAL A CA 1
ATOM 799 C C . VAL A 1 103 ? -4.511 3.218 -12.369 1.00 91.88 103 VAL A C 1
ATOM 801 O O . VAL A 1 103 ? -3.617 2.628 -12.971 1.00 91.88 103 VAL A O 1
ATOM 804 N N . GLN A 1 104 ? -4.696 3.123 -11.056 1.00 92.75 104 GLN A N 1
ATOM 805 C CA . GLN A 1 104 ? -3.791 2.411 -10.171 1.00 92.75 104 GLN A CA 1
ATOM 806 C C . GLN A 1 104 ? -4.550 1.911 -8.946 1.00 92.75 104 GLN A C 1
ATOM 808 O O . GLN A 1 104 ? -5.423 2.594 -8.412 1.00 92.75 104 GLN A O 1
ATOM 813 N N . THR A 1 105 ? -4.177 0.733 -8.469 1.00 94.75 105 THR A N 1
ATOM 814 C CA . THR A 1 105 ? -4.559 0.230 -7.154 1.00 94.75 105 THR A CA 1
ATOM 815 C C . THR A 1 105 ? -3.302 0.121 -6.309 1.00 94.75 105 THR A C 1
ATOM 817 O O . THR A 1 105 ? -2.376 -0.596 -6.674 1.00 94.75 105 THR A O 1
ATOM 820 N N . THR A 1 106 ? -3.269 0.796 -5.169 1.00 94.69 106 THR A N 1
ATOM 821 C CA . THR A 1 106 ? -2.177 0.682 -4.203 1.00 94.69 106 THR A CA 1
ATOM 822 C C . THR A 1 106 ? -2.707 0.079 -2.916 1.00 94.69 106 THR A C 1
ATOM 824 O O . THR A 1 106 ? -3.718 0.526 -2.380 1.00 94.69 106 THR A O 1
ATOM 827 N N . ILE A 1 107 ? -2.033 -0.948 -2.417 1.00 94.88 107 ILE A N 1
ATOM 828 C CA . ILE A 1 107 ? -2.400 -1.656 -1.202 1.00 94.88 107 ILE A CA 1
ATOM 829 C C . ILE A 1 107 ? -1.311 -1.454 -0.163 1.00 94.88 107 ILE A C 1
ATOM 831 O O . ILE A 1 107 ? -0.132 -1.715 -0.411 1.00 94.88 107 ILE A O 1
ATOM 835 N N . PHE A 1 108 ? -1.751 -1.005 1.003 1.00 93.12 108 PHE A N 1
ATOM 836 C CA . PHE A 1 108 ? -0.924 -0.702 2.152 1.00 93.12 108 PHE A CA 1
ATOM 837 C C . PHE A 1 108 ? -1.303 -1.637 3.301 1.00 93.12 108 PHE A C 1
ATOM 839 O O . PHE A 1 108 ? -2.458 -1.624 3.739 1.00 93.12 108 PHE A O 1
ATOM 846 N N . PRO A 1 109 ? -0.365 -2.434 3.822 1.00 92.56 109 PRO A N 1
ATOM 847 C CA . PRO A 1 109 ? -0.521 -3.053 5.124 1.00 92.56 109 PRO A CA 1
ATOM 848 C C . PRO A 1 109 ? -0.754 -1.973 6.192 1.00 92.56 109 PRO 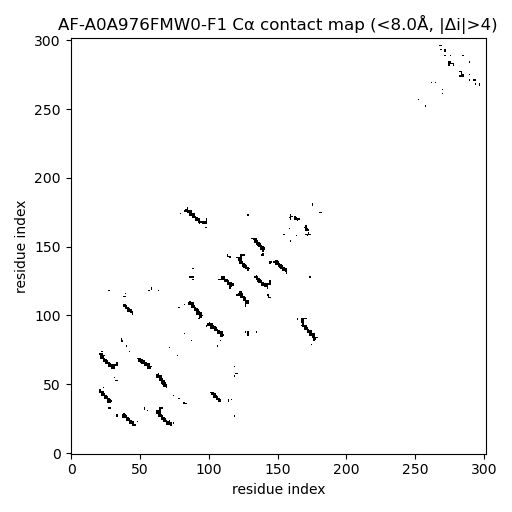A C 1
ATOM 850 O O . PRO A 1 109 ? -0.084 -0.941 6.219 1.00 92.56 109 PRO A O 1
ATOM 853 N N . ALA A 1 110 ? -1.733 -2.188 7.066 1.00 91.12 110 ALA A N 1
ATOM 854 C CA . ALA A 1 110 ? -2.221 -1.174 7.997 1.00 91.12 110 ALA A CA 1
ATOM 855 C C . ALA A 1 110 ? -1.495 -1.222 9.354 1.00 91.12 110 ALA A C 1
ATOM 857 O O . ALA A 1 110 ? -2.129 -1.293 10.408 1.00 91.12 110 ALA A O 1
ATOM 858 N N . TRP A 1 111 ? -0.161 -1.240 9.336 1.00 86.12 111 TRP A N 1
ATOM 859 C CA . TRP A 1 111 ? 0.663 -1.447 10.537 1.00 86.12 111 TRP A CA 1
ATOM 860 C C . TRP A 1 111 ? 0.927 -0.161 11.331 1.00 86.12 111 TRP A C 1
ATOM 862 O O . TRP A 1 111 ? 1.432 -0.224 12.450 1.00 86.12 111 TRP A O 1
ATOM 872 N N . GLY A 1 112 ? 0.605 1.007 10.767 1.00 87.44 112 GLY A N 1
ATOM 873 C CA . GLY A 1 112 ? 0.887 2.307 11.380 1.00 87.44 112 GLY A CA 1
ATOM 874 C C . GLY A 1 112 ? 2.375 2.672 11.415 1.00 87.44 112 GLY A C 1
ATOM 875 O O . GLY A 1 112 ? 2.757 3.602 12.124 1.00 87.44 112 GLY A O 1
ATOM 876 N N . THR A 1 113 ? 3.216 1.956 10.667 1.00 88.19 113 THR A N 1
ATOM 877 C CA . THR A 1 113 ? 4.644 2.243 10.497 1.00 88.19 113 THR A CA 1
ATOM 878 C C . THR A 1 113 ? 4.890 3.114 9.269 1.00 88.19 113 THR A C 1
ATOM 880 O O . THR A 1 113 ? 4.045 3.218 8.381 1.00 88.19 113 THR A O 1
ATOM 883 N N . CYS A 1 114 ? 6.042 3.788 9.245 1.00 90.19 114 CYS A N 1
ATOM 884 C CA . CYS A 1 114 ? 6.470 4.566 8.088 1.00 90.19 114 CYS A CA 1
ATOM 885 C C . CYS A 1 114 ? 7.027 3.640 7.008 1.00 90.19 114 CYS A C 1
ATOM 887 O O . CYS A 1 114 ? 8.064 3.013 7.220 1.00 90.19 114 CYS A O 1
ATOM 889 N N . GLU A 1 115 ? 6.377 3.609 5.848 1.00 88.50 115 GLU A N 1
ATOM 890 C CA . GLU A 1 115 ? 6.782 2.799 4.702 1.00 88.50 115 GLU A CA 1
ATOM 891 C C . GLU A 1 115 ? 7.151 3.685 3.511 1.00 88.50 115 GLU A C 1
ATOM 893 O O . GLU A 1 115 ? 6.528 4.715 3.245 1.00 88.50 115 GLU A O 1
ATOM 898 N N . ARG A 1 116 ? 8.181 3.294 2.757 1.00 85.50 116 ARG A N 1
ATOM 899 C CA . ARG A 1 116 ? 8.568 4.000 1.526 1.00 85.50 116 ARG A CA 1
ATOM 900 C C . ARG A 1 116 ? 7.621 3.620 0.398 1.00 85.50 116 ARG A C 1
ATOM 902 O O . ARG A 1 116 ? 7.506 2.449 0.057 1.00 85.50 116 ARG A O 1
ATOM 909 N N . SER A 1 117 ? 6.977 4.619 -0.203 1.00 77.88 117 SER A N 1
ATOM 910 C CA . SER A 1 117 ? 5.860 4.439 -1.137 1.00 77.88 117 SER A CA 1
ATOM 911 C C . SER A 1 117 ? 6.220 4.484 -2.615 1.00 77.88 117 SER A C 1
ATOM 913 O O . SER A 1 117 ? 5.392 4.175 -3.476 1.00 77.88 117 SER A O 1
ATOM 915 N N . SER A 1 118 ? 7.464 4.821 -2.929 1.00 73.56 118 SER A N 1
ATOM 916 C CA . SER A 1 118 ? 7.971 4.941 -4.292 1.00 73.56 118 SER A CA 1
ATOM 917 C C . SER A 1 118 ? 9.133 3.985 -4.524 1.00 73.56 118 SER A C 1
ATOM 919 O O . SER A 1 118 ? 9.963 3.781 -3.640 1.00 73.56 118 SER A O 1
ATOM 921 N N . THR A 1 119 ? 9.235 3.458 -5.746 1.00 67.25 119 THR A N 1
ATOM 922 C CA . THR A 1 119 ? 10.424 2.726 -6.206 1.00 67.25 119 THR A CA 1
ATOM 923 C C . THR A 1 119 ? 11.641 3.634 -6.321 1.00 67.25 119 THR A C 1
ATOM 925 O O . THR A 1 119 ? 12.746 3.124 -6.393 1.00 67.25 119 THR A O 1
ATOM 928 N N . GLN A 1 120 ? 11.452 4.961 -6.303 1.00 66.69 120 GLN A N 1
ATOM 929 C CA . GLN A 1 120 ? 12.518 5.955 -6.157 1.00 66.69 120 GLN A CA 1
ATOM 930 C C . GLN A 1 120 ? 12.761 6.365 -4.690 1.00 66.69 120 GLN A C 1
ATOM 932 O O . GLN A 1 120 ? 13.557 7.263 -4.445 1.00 66.69 120 GLN A O 1
ATOM 937 N N . ALA A 1 121 ? 12.048 5.764 -3.724 1.00 66.06 121 ALA A N 1
ATOM 938 C CA . ALA A 1 121 ? 12.083 6.053 -2.281 1.00 66.06 121 ALA A CA 1
ATOM 939 C C . ALA A 1 121 ? 11.912 7.525 -1.869 1.00 66.06 121 ALA A C 1
ATOM 941 O O . ALA A 1 121 ? 12.061 7.837 -0.698 1.00 66.06 121 ALA A O 1
ATOM 942 N N . ASN A 1 122 ? 11.543 8.422 -2.779 1.00 80.44 122 ASN A N 1
ATOM 943 C CA . ASN A 1 122 ? 11.394 9.856 -2.523 1.00 80.44 122 ASN A CA 1
ATOM 944 C C . ASN A 1 122 ? 10.099 10.231 -1.784 1.00 80.44 122 ASN A C 1
ATOM 946 O O . ASN A 1 122 ? 9.933 11.374 -1.362 1.00 80.44 122 ASN A O 1
ATOM 950 N N . THR A 1 123 ? 9.176 9.284 -1.642 1.00 85.62 123 THR A N 1
ATOM 951 C CA . THR A 1 123 ? 7.912 9.459 -0.930 1.00 85.62 123 THR A CA 1
ATOM 952 C C . THR A 1 123 ? 7.725 8.337 0.077 1.00 85.62 123 THR A C 1
ATOM 954 O O . THR A 1 123 ? 8.174 7.205 -0.133 1.00 85.62 123 THR A O 1
ATOM 957 N N . SER A 1 124 ? 7.023 8.638 1.162 1.00 88.81 124 SER A N 1
ATOM 958 C CA . SER A 1 124 ? 6.693 7.678 2.209 1.00 88.81 124 SER A CA 1
ATOM 959 C C . SER A 1 124 ? 5.250 7.848 2.661 1.00 88.81 124 SER A C 1
ATOM 961 O O . SER A 1 124 ? 4.599 8.853 2.367 1.00 88.81 124 SER A O 1
ATOM 963 N N . ASN A 1 125 ? 4.726 6.854 3.363 1.00 91.69 125 ASN A N 1
ATOM 964 C CA . ASN A 1 125 ? 3.389 6.897 3.920 1.00 91.69 125 ASN A CA 1
ATOM 965 C C . ASN A 1 125 ? 3.307 6.216 5.288 1.00 91.69 125 ASN A C 1
ATOM 967 O O . ASN A 1 125 ? 4.169 5.433 5.675 1.00 91.69 125 ASN A O 1
ATOM 971 N N . ILE A 1 126 ? 2.259 6.565 6.028 1.00 91.06 126 ILE A N 1
ATOM 972 C CA . ILE A 1 126 ? 1.828 5.865 7.235 1.00 91.06 126 ILE A CA 1
ATOM 973 C C . ILE A 1 126 ? 0.363 5.518 7.030 1.00 91.06 126 ILE A C 1
ATOM 975 O O . ILE A 1 126 ? -0.451 6.404 6.756 1.00 91.06 126 ILE A O 1
ATOM 979 N N . VAL A 1 127 ? 0.027 4.238 7.172 1.00 93.25 127 VAL A N 1
ATOM 980 C CA . VAL A 1 127 ? -1.345 3.756 7.011 1.00 93.25 127 VAL A CA 1
ATOM 981 C C . VAL A 1 127 ? -1.787 2.993 8.245 1.00 93.25 127 VAL A C 1
ATOM 983 O O . VAL A 1 127 ? -1.147 2.030 8.665 1.00 93.25 127 VAL A O 1
ATOM 986 N N . SER A 1 128 ? -2.918 3.422 8.796 1.00 90.06 128 SER A N 1
ATOM 987 C CA . SER A 1 128 ? -3.495 2.877 10.020 1.00 90.06 128 SER A CA 1
ATOM 988 C C . SER A 1 128 ? -4.957 2.509 9.797 1.00 90.06 128 SER A C 1
ATOM 990 O O . SER A 1 128 ? -5.743 3.331 9.320 1.00 90.06 128 SER A O 1
ATOM 992 N N . LEU A 1 129 ? -5.328 1.291 10.197 1.00 88.00 129 LEU A N 1
ATOM 993 C CA . LEU A 1 129 ? -6.714 0.836 10.298 1.00 88.00 129 LEU A CA 1
ATOM 994 C C . LEU A 1 129 ? -7.054 0.651 11.778 1.00 88.00 129 LEU A C 1
ATOM 996 O O . LEU A 1 129 ? -6.519 -0.221 12.460 1.00 88.00 129 LEU A O 1
ATOM 1000 N N . TYR A 1 130 ? -7.950 1.487 12.286 1.00 85.12 130 TYR A N 1
ATOM 1001 C CA . TYR A 1 130 ? -8.368 1.449 13.680 1.00 85.12 130 TYR A CA 1
ATOM 1002 C C . TYR A 1 130 ? -9.492 0.422 13.903 1.00 85.12 130 TYR A C 1
ATOM 1004 O O . TYR A 1 130 ? -10.283 0.151 12.997 1.00 85.12 130 TYR A O 1
ATOM 1012 N N . PRO A 1 131 ? -9.646 -0.126 15.127 1.00 80.69 131 PRO A N 1
ATOM 1013 C CA . PRO A 1 131 ? -10.691 -1.108 15.442 1.00 80.69 131 PRO A CA 1
ATOM 1014 C C . PRO A 1 131 ? -12.131 -0.641 15.194 1.00 80.69 131 PRO A C 1
ATOM 1016 O O . PRO A 1 131 ? -13.011 -1.463 14.949 1.00 80.69 131 PRO A O 1
ATOM 1019 N N . ASN A 1 132 ? -12.380 0.668 15.244 1.00 78.94 132 ASN A N 1
ATOM 1020 C CA . ASN A 1 132 ? -13.676 1.267 14.918 1.00 78.94 132 ASN A CA 1
ATOM 1021 C C . ASN A 1 132 ? -13.970 1.279 13.399 1.00 78.94 132 ASN A C 1
ATOM 1023 O O . ASN A 1 132 ? -15.050 1.694 12.985 1.00 78.94 132 ASN A O 1
ATOM 1027 N N . GLY A 1 133 ? -13.028 0.817 12.570 1.00 78.44 133 GLY A N 1
ATOM 1028 C CA . GLY A 1 133 ? -13.106 0.830 11.113 1.00 78.44 133 GLY A CA 1
ATOM 1029 C C . GLY A 1 133 ? -12.694 2.161 10.487 1.00 78.44 133 GLY A C 1
ATOM 1030 O O . GLY A 1 133 ? -12.903 2.343 9.292 1.00 78.44 133 GLY A O 1
ATOM 1031 N N . THR A 1 134 ? -12.130 3.091 11.263 1.00 85.00 134 THR A N 1
ATOM 1032 C CA . THR A 1 134 ? -11.539 4.314 10.717 1.00 85.00 134 THR A CA 1
ATOM 1033 C C . THR A 1 134 ? -10.195 3.997 10.071 1.00 85.00 134 THR A C 1
ATOM 1035 O O . THR A 1 134 ? -9.347 3.342 10.671 1.00 85.00 134 THR A O 1
ATOM 1038 N N . VAL A 1 135 ? -9.987 4.508 8.864 1.00 88.44 135 VAL A N 1
ATOM 1039 C CA . VAL A 1 135 ? -8.721 4.464 8.137 1.00 88.44 135 VAL A CA 1
ATOM 1040 C C . VAL A 1 135 ? -8.105 5.853 8.116 1.00 88.44 135 VAL A C 1
ATOM 1042 O O . VAL A 1 135 ? -8.786 6.834 7.808 1.00 88.44 135 VAL A O 1
ATOM 1045 N N . VAL A 1 136 ? -6.808 5.918 8.403 1.00 89.88 136 VAL A N 1
ATOM 1046 C CA . VAL A 1 136 ? -5.985 7.115 8.226 1.00 89.88 136 VAL A CA 1
ATOM 1047 C C . VAL A 1 136 ? -4.811 6.769 7.320 1.00 89.88 136 VAL A C 1
ATOM 1049 O O . VAL A 1 136 ? -4.064 5.834 7.603 1.00 89.88 136 VAL A O 1
ATOM 1052 N N . ILE A 1 137 ? -4.661 7.528 6.236 1.00 91.44 137 ILE A N 1
ATOM 1053 C CA . ILE A 1 137 ? -3.532 7.452 5.304 1.00 91.44 137 ILE A CA 1
ATOM 1054 C C . ILE A 1 137 ? -2.843 8.810 5.328 1.00 91.44 137 ILE A C 1
ATOM 1056 O O . ILE A 1 137 ? -3.464 9.828 5.016 1.00 91.44 137 ILE A O 1
ATOM 1060 N N . LEU A 1 138 ? -1.568 8.819 5.698 1.00 91.62 138 LEU A N 1
ATOM 1061 C CA . LEU A 1 138 ? -0.703 9.991 5.669 1.00 91.62 138 LEU A CA 1
ATOM 1062 C C . LEU A 1 138 ? 0.344 9.774 4.586 1.00 91.62 138 LEU A C 1
ATOM 1064 O O . LEU A 1 138 ? 1.071 8.788 4.644 1.00 91.62 138 LEU A O 1
ATOM 1068 N N . GLU A 1 139 ? 0.446 10.686 3.630 1.00 90.31 139 GLU A N 1
ATOM 1069 C CA . GLU A 1 139 ? 1.483 10.642 2.598 1.00 90.31 139 GLU A CA 1
ATOM 1070 C C . GLU A 1 139 ? 2.454 11.802 2.781 1.00 90.31 139 GLU A C 1
ATOM 1072 O O . GLU A 1 139 ? 2.059 12.914 3.138 1.00 90.31 139 GLU A O 1
ATOM 1077 N N . PHE A 1 140 ? 3.730 11.541 2.522 1.00 89.56 140 PHE A N 1
ATOM 1078 C CA . PHE A 1 140 ? 4.825 12.481 2.694 1.00 89.56 140 PHE A CA 1
ATOM 1079 C C . PHE A 1 140 ? 5.654 12.553 1.410 1.00 89.56 140 PHE A C 1
ATOM 1081 O O . PHE A 1 140 ? 5.936 11.539 0.770 1.00 89.56 140 PHE A O 1
ATOM 1088 N N . THR A 1 141 ? 6.126 13.753 1.072 1.00 88.94 141 THR A N 1
ATOM 1089 C CA . THR A 1 141 ? 7.066 13.999 -0.040 1.00 88.94 141 THR A CA 1
ATOM 1090 C C . THR A 1 141 ? 8.530 13.800 0.369 1.00 88.94 141 THR A C 1
ATOM 1092 O O . THR A 1 141 ? 9.426 14.409 -0.210 1.00 88.94 141 THR A O 1
ATOM 1095 N N . ASN A 1 142 ? 8.767 13.042 1.437 1.00 85.81 142 ASN A N 1
ATOM 1096 C CA . ASN A 1 142 ? 10.088 12.643 1.901 1.00 85.81 142 ASN A CA 1
ATOM 1097 C C . ASN A 1 142 ? 10.074 11.149 2.222 1.00 85.81 142 ASN A C 1
ATOM 1099 O O . ASN A 1 142 ? 9.014 10.545 2.309 1.00 85.81 142 ASN A O 1
ATOM 1103 N N . GLU A 1 143 ? 11.248 10.563 2.410 1.00 81.56 143 GLU A N 1
ATOM 1104 C CA . GLU A 1 143 ? 11.422 9.117 2.586 1.00 81.56 143 GLU A CA 1
ATOM 1105 C C . GLU A 1 143 ? 11.217 8.601 4.023 1.00 81.56 143 GLU A C 1
ATOM 1107 O O . GLU A 1 143 ? 11.235 7.392 4.242 1.00 81.56 143 GLU A O 1
ATOM 1112 N N . ASN A 1 144 ? 11.077 9.498 5.008 1.00 85.00 144 ASN A N 1
ATOM 1113 C CA . ASN A 1 144 ? 11.209 9.173 6.435 1.00 85.00 144 ASN A CA 1
ATOM 1114 C C . ASN A 1 144 ? 9.981 9.579 7.272 1.00 85.00 144 ASN A C 1
ATOM 1116 O O . ASN A 1 144 ? 10.078 9.644 8.498 1.00 85.00 144 ASN A O 1
ATOM 1120 N N . CYS A 1 145 ? 8.853 9.904 6.630 1.00 88.62 145 CYS A N 1
ATOM 1121 C CA . CYS A 1 145 ? 7.619 10.379 7.271 1.00 88.62 145 CYS A CA 1
ATOM 1122 C C . CYS A 1 145 ? 7.839 11.521 8.277 1.00 88.62 145 CYS A C 1
ATOM 1124 O O . CYS A 1 145 ? 7.201 11.582 9.329 1.00 88.62 145 CYS A O 1
ATOM 1126 N N . ARG A 1 146 ? 8.789 12.419 7.984 1.00 86.62 146 ARG A N 1
ATOM 1127 C CA . ARG A 1 146 ? 9.111 13.552 8.859 1.00 86.62 146 ARG A CA 1
ATOM 1128 C C . ARG A 1 146 ? 8.329 14.796 8.462 1.00 86.62 146 ARG A C 1
ATOM 1130 O O . ARG A 1 146 ? 8.106 15.050 7.280 1.00 86.62 146 ARG A O 1
ATOM 1137 N N . GLY A 1 147 ? 7.997 15.610 9.460 1.00 85.75 147 GLY A N 1
ATOM 1138 C CA . GLY A 1 147 ? 7.270 16.863 9.266 1.00 85.75 147 GLY A CA 1
ATOM 1139 C C . GLY A 1 147 ? 5.774 16.654 9.039 1.00 85.75 147 GLY A C 1
ATOM 1140 O O . GLY A 1 147 ? 5.202 15.654 9.466 1.00 85.75 147 GLY A O 1
ATOM 1141 N N . SER A 1 148 ? 5.131 17.629 8.399 1.00 85.19 148 SER A N 1
ATOM 1142 C CA . SER A 1 148 ? 3.710 17.559 8.059 1.00 85.19 148 SER A CA 1
ATOM 1143 C C . SER A 1 148 ? 3.480 16.686 6.820 1.00 85.19 148 SER A C 1
ATOM 1145 O O . SER A 1 148 ? 4.220 16.841 5.843 1.00 85.19 148 SER A O 1
ATOM 1147 N N . PRO A 1 149 ? 2.446 15.829 6.811 1.00 87.94 149 PRO A N 1
ATOM 1148 C CA . PRO A 1 149 ? 2.074 15.082 5.617 1.00 87.94 149 PRO A CA 1
ATOM 1149 C C . PRO A 1 149 ? 1.623 16.036 4.506 1.00 87.94 149 PRO A C 1
ATOM 1151 O O . PRO A 1 149 ? 0.987 17.059 4.765 1.00 87.94 149 PRO A O 1
ATOM 1154 N N . SER A 1 150 ? 1.944 15.693 3.262 1.00 85.94 150 SER A N 1
ATOM 1155 C CA . SER A 1 150 ? 1.481 16.419 2.078 1.00 85.94 150 SER A CA 1
ATOM 1156 C C . SER A 1 150 ? 0.021 16.118 1.762 1.00 85.94 150 SER A C 1
ATOM 1158 O O . SER A 1 150 ? -0.699 16.996 1.292 1.00 85.94 150 SER A O 1
ATOM 1160 N N . LEU A 1 151 ? -0.416 14.885 2.029 1.00 84.94 151 LEU A N 1
ATOM 1161 C CA . LEU A 1 151 ? -1.798 14.451 1.864 1.00 84.94 151 LEU A CA 1
ATOM 1162 C C . LEU A 1 151 ? -2.236 13.653 3.089 1.00 84.94 151 LEU A C 1
ATOM 1164 O O . LEU A 1 151 ? -1.463 12.916 3.701 1.00 84.94 151 LEU A O 1
ATOM 1168 N N . THR A 1 152 ? -3.493 13.831 3.476 1.00 88.81 152 THR A N 1
ATOM 1169 C CA . THR A 1 152 ? -4.106 13.115 4.593 1.00 88.81 152 THR A CA 1
ATOM 1170 C C . THR A 1 152 ? -5.501 12.688 4.187 1.00 88.81 152 THR A C 1
ATOM 1172 O O . THR A 1 152 ? -6.353 13.521 3.872 1.00 88.81 152 THR A O 1
ATOM 1175 N N . PHE A 1 153 ? -5.741 11.383 4.218 1.00 84.75 153 PHE A N 1
ATOM 1176 C CA . PHE A 1 153 ? -7.053 10.806 3.987 1.00 84.75 153 PHE A CA 1
ATOM 1177 C C . PHE A 1 153 ? -7.562 10.180 5.278 1.00 84.75 153 PHE A C 1
ATOM 1179 O O . PHE A 1 153 ? -6.915 9.306 5.848 1.00 84.75 153 PHE A O 1
ATOM 1186 N N . THR A 1 154 ? -8.754 10.598 5.695 1.00 88.88 154 THR A N 1
ATOM 1187 C CA . THR A 1 154 ? -9.465 10.014 6.835 1.00 88.88 154 THR A CA 1
ATOM 1188 C C . THR A 1 154 ? -10.792 9.451 6.350 1.00 88.88 154 THR A C 1
ATOM 1190 O O . THR A 1 154 ? -11.611 10.185 5.787 1.00 88.88 154 THR A O 1
ATOM 1193 N N . ARG A 1 155 ? -11.008 8.148 6.534 1.00 87.69 155 ARG A N 1
ATOM 1194 C CA . ARG A 1 155 ? -12.242 7.453 6.143 1.00 87.69 155 ARG A CA 1
ATOM 1195 C C . ARG A 1 155 ? -12.849 6.738 7.324 1.00 87.69 155 ARG A C 1
ATOM 1197 O O . ARG A 1 155 ? -12.146 6.097 8.093 1.00 87.69 155 ARG A O 1
ATOM 1204 N N . ASP A 1 156 ? -14.156 6.853 7.458 1.00 85.56 156 ASP A N 1
ATOM 1205 C CA . ASP A 1 156 ? -14.937 6.043 8.377 1.00 85.56 156 ASP A CA 1
ATOM 1206 C C . ASP A 1 156 ? -15.336 4.708 7.731 1.00 85.56 156 ASP A C 1
ATOM 1208 O O . ASP A 1 156 ? -15.217 4.490 6.524 1.00 85.56 156 ASP A O 1
ATOM 1212 N N . LYS A 1 157 ? -15.851 3.797 8.550 1.00 80.25 157 LYS A N 1
ATOM 1213 C CA . LYS A 1 157 ? -16.273 2.469 8.099 1.00 80.25 157 LYS A CA 1
ATOM 1214 C C . LYS A 1 157 ? -17.366 2.522 7.019 1.00 80.25 157 LYS A C 1
ATOM 1216 O O . LYS A 1 157 ? -17.418 1.667 6.133 1.00 80.25 157 LYS A O 1
ATOM 1221 N N . GLU A 1 158 ? -18.247 3.515 7.083 1.00 77.31 158 GLU A N 1
ATOM 1222 C CA . GLU A 1 158 ? -19.370 3.676 6.152 1.00 77.31 158 GLU A CA 1
ATOM 1223 C C . GLU A 1 158 ? -18.904 4.121 4.759 1.00 77.31 158 GLU A C 1
ATOM 1225 O O . GLU A 1 158 ? -19.378 3.612 3.739 1.00 77.31 158 GLU A O 1
ATOM 1230 N N . SER A 1 159 ? -17.921 5.021 4.681 1.00 75.69 159 SER A N 1
ATOM 1231 C CA . SER A 1 159 ? -17.326 5.427 3.402 1.00 75.69 159 SER A CA 1
ATOM 1232 C C . SER A 1 159 ? -16.521 4.307 2.742 1.00 75.69 159 SER A C 1
ATOM 1234 O O . SER A 1 159 ? -16.554 4.196 1.517 1.00 75.69 159 SER A O 1
ATOM 1236 N N . LEU A 1 160 ? -15.880 3.434 3.528 1.00 79.00 160 LEU A N 1
ATOM 1237 C CA . LEU A 1 160 ? -15.168 2.253 3.020 1.00 79.00 160 LEU A CA 1
ATOM 1238 C C . LEU A 1 160 ? -16.126 1.191 2.465 1.00 79.00 160 LEU A C 1
ATOM 1240 O O . LEU A 1 160 ? -15.880 0.606 1.415 1.00 79.00 160 LEU A O 1
ATOM 1244 N N . THR A 1 161 ? -17.245 0.948 3.150 1.00 74.50 161 THR A N 1
ATOM 1245 C CA . THR A 1 161 ? -18.228 -0.070 2.732 1.00 74.50 161 THR A CA 1
ATOM 1246 C C . THR A 1 161 ? -19.077 0.382 1.548 1.00 74.50 161 THR A C 1
ATOM 1248 O O . THR A 1 161 ? -19.406 -0.422 0.679 1.00 74.50 161 THR A O 1
ATOM 1251 N N . SER A 1 162 ? -19.393 1.675 1.461 1.00 72.75 162 SER A N 1
ATOM 1252 C CA . SER A 1 162 ? -20.198 2.220 0.364 1.00 72.75 162 SER A CA 1
ATOM 1253 C C . SER A 1 162 ? -19.445 2.369 -0.963 1.00 72.75 162 SER A C 1
ATOM 1255 O O . SER A 1 162 ? -20.075 2.700 -1.966 1.00 72.75 162 SER A O 1
ATOM 1257 N N . SER A 1 163 ? -18.125 2.121 -0.999 1.00 77.50 163 SER A N 1
ATOM 1258 C CA . SER A 1 163 ? -17.284 2.235 -2.207 1.00 77.50 163 SER A CA 1
ATOM 1259 C C . SER A 1 163 ? -17.447 3.579 -2.942 1.00 77.50 163 SER A C 1
ATOM 1261 O O . SER A 1 163 ? -17.331 3.661 -4.170 1.00 77.50 163 SER A O 1
ATOM 1263 N N . LYS A 1 164 ? -17.769 4.647 -2.197 1.00 85.00 164 LYS A N 1
ATOM 1264 C CA . LYS A 1 164 ? -18.070 5.967 -2.760 1.00 85.00 164 LYS A CA 1
ATOM 1265 C C . LYS A 1 164 ? -16.813 6.600 -3.343 1.00 85.00 164 LYS A C 1
ATOM 1267 O O . LYS A 1 164 ? -15.753 6.590 -2.722 1.00 85.00 164 LYS A O 1
ATOM 1272 N N . CYS A 1 165 ? -16.968 7.205 -4.517 1.00 88.88 165 CYS A N 1
ATOM 1273 C CA . CYS A 1 165 ? -15.913 7.992 -5.136 1.00 88.88 165 CYS A CA 1
ATOM 1274 C C . CYS A 1 165 ? -15.649 9.254 -4.304 1.00 88.88 165 CYS A C 1
ATOM 1276 O O . CYS A 1 165 ? -16.502 10.134 -4.181 1.00 88.88 165 CYS A O 1
ATOM 1278 N N . TYR A 1 166 ? -14.465 9.338 -3.714 1.00 87.88 166 TYR A N 1
ATOM 1279 C CA . TYR A 1 166 ? -14.006 10.469 -2.929 1.00 87.88 166 TYR A CA 1
ATOM 1280 C C . TYR A 1 166 ? -13.237 11.454 -3.804 1.00 87.88 166 TYR A C 1
ATOM 1282 O O . TYR A 1 166 ? -12.357 11.057 -4.568 1.00 87.88 166 TYR A O 1
ATOM 1290 N N . GLN A 1 167 ? -13.561 12.746 -3.674 1.00 87.19 167 GLN A N 1
ATOM 1291 C CA . GLN A 1 167 ? -12.943 13.830 -4.452 1.00 87.19 167 GLN A CA 1
ATOM 1292 C C . GLN A 1 167 ? -12.909 13.561 -5.963 1.00 87.19 167 GLN A C 1
ATOM 1294 O O . GLN A 1 167 ? -12.031 14.055 -6.663 1.00 87.19 167 GLN A O 1
ATOM 1299 N N . ASN A 1 168 ? -13.871 12.783 -6.471 1.00 87.50 168 ASN A N 1
ATOM 1300 C CA . ASN A 1 168 ? -13.958 12.429 -7.884 1.00 87.50 168 ASN A CA 1
ATOM 1301 C C . ASN A 1 168 ? -12.752 11.624 -8.424 1.00 87.50 168 ASN A C 1
ATOM 1303 O O . ASN A 1 168 ? -12.591 11.519 -9.634 1.00 87.50 168 ASN A O 1
ATOM 1307 N N . GLN A 1 169 ? -11.890 11.096 -7.544 1.00 89.12 169 GLN A N 1
ATOM 1308 C CA . GLN A 1 169 ? -10.595 10.512 -7.921 1.00 89.12 169 GLN A CA 1
ATOM 1309 C C . GLN A 1 169 ? -10.253 9.222 -7.176 1.00 89.12 169 GLN A C 1
ATOM 1311 O O . GLN A 1 169 ? -9.525 8.402 -7.721 1.00 89.12 169 GLN A O 1
ATOM 1316 N N . TYR A 1 170 ? -10.763 9.010 -5.960 1.00 90.94 170 TYR A N 1
ATOM 1317 C CA . TYR A 1 170 ? -10.304 7.904 -5.118 1.00 90.94 170 TYR A CA 1
ATOM 1318 C C . TYR A 1 170 ? -11.438 7.003 -4.644 1.00 90.94 170 TYR A C 1
ATOM 1320 O O . TYR A 1 170 ? -12.496 7.488 -4.243 1.00 90.94 170 TYR A O 1
ATOM 1328 N N . LYS A 1 171 ? -11.195 5.693 -4.593 1.00 92.62 171 LYS A N 1
ATOM 1329 C CA . LYS A 1 171 ? -12.000 4.746 -3.807 1.00 92.62 171 LYS A CA 1
ATOM 1330 C C . LYS A 1 171 ? -11.108 4.043 -2.797 1.00 92.62 171 LYS A C 1
ATOM 1332 O O . LYS A 1 171 ? -9.932 3.808 -3.052 1.00 92.62 171 LYS A O 1
ATOM 1337 N N . PHE A 1 172 ? -11.675 3.733 -1.639 1.00 92.00 172 PHE A N 1
ATOM 1338 C CA . PHE A 1 172 ? -10.944 3.135 -0.530 1.00 92.00 172 PHE A CA 1
ATOM 1339 C C . PHE A 1 172 ? -11.664 1.879 -0.067 1.00 92.00 172 PHE A C 1
ATOM 1341 O O . PHE A 1 172 ? -12.880 1.894 0.119 1.00 92.00 172 PHE A O 1
ATOM 1348 N N . PHE A 1 173 ? -1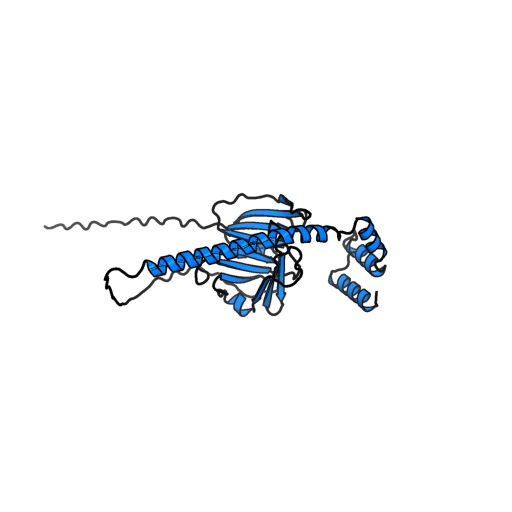0.897 0.823 0.165 1.00 91.25 173 PHE A N 1
ATOM 1349 C CA . PHE A 1 173 ? -11.372 -0.453 0.679 1.00 91.25 173 PHE A CA 1
ATOM 1350 C C . PHE A 1 173 ? -10.462 -0.886 1.823 1.00 91.25 173 PHE A C 1
ATOM 1352 O O . PHE A 1 173 ? -9.280 -0.544 1.852 1.00 91.25 173 PHE A O 1
ATOM 1359 N N . ALA A 1 174 ? -11.001 -1.654 2.760 1.00 90.25 174 ALA A N 1
ATOM 1360 C CA . ALA A 1 174 ? -10.222 -2.260 3.830 1.00 90.25 174 ALA A CA 1
ATOM 1361 C C . ALA A 1 174 ? -10.414 -3.774 3.794 1.00 90.25 174 ALA A C 1
ATOM 1363 O O . ALA A 1 174 ? -11.539 -4.254 3.646 1.00 90.25 174 ALA A O 1
ATOM 1364 N N . GLY A 1 175 ? -9.318 -4.511 3.931 1.00 86.19 175 GLY A N 1
ATOM 1365 C CA . GLY A 1 175 ? -9.336 -5.942 4.191 1.00 86.19 175 GLY A CA 1
ATOM 1366 C C . GLY A 1 175 ? -8.812 -6.212 5.590 1.00 86.19 175 GLY A C 1
ATOM 1367 O O . GLY A 1 175 ? -7.911 -5.526 6.069 1.00 86.19 175 GLY A O 1
ATOM 1368 N N . THR A 1 176 ? -9.404 -7.192 6.260 1.00 80.81 176 THR A N 1
ATOM 1369 C CA . THR A 1 176 ? -8.990 -7.597 7.603 1.00 80.81 176 THR A CA 1
ATOM 1370 C C . THR A 1 176 ? -8.425 -9.002 7.575 1.00 80.81 176 THR A C 1
ATOM 1372 O O . THR A 1 176 ? -9.016 -9.897 6.964 1.00 80.81 176 THR A O 1
ATOM 1375 N N . GLY A 1 177 ? -7.316 -9.212 8.279 1.00 68.00 177 GLY A N 1
ATOM 1376 C CA . GLY A 1 177 ? -6.740 -10.536 8.466 1.00 68.00 177 GLY A CA 1
ATOM 1377 C C . GLY A 1 177 ? -7.758 -11.478 9.110 1.00 68.00 177 GLY A C 1
ATOM 1378 O O . GLY A 1 177 ? -8.409 -11.114 10.094 1.00 68.00 177 GLY A O 1
ATOM 1379 N N . SER A 1 178 ? -7.943 -12.670 8.531 1.00 58.81 178 SER A N 1
ATOM 1380 C CA . SER A 1 178 ? -8.926 -13.665 8.984 1.00 58.81 178 SER A CA 1
ATOM 1381 C C . SER A 1 178 ? -8.846 -13.879 10.503 1.00 58.81 178 SER A C 1
ATOM 1383 O O . SER A 1 178 ? -7.885 -14.441 11.019 1.00 58.81 178 SER A O 1
ATOM 1385 N N . GLY A 1 179 ? -9.872 -13.386 11.200 1.00 44.62 179 GLY A N 1
ATOM 1386 C CA . GLY A 1 179 ? -9.946 -13.231 12.658 1.00 44.62 179 GLY A CA 1
ATOM 1387 C C . GLY A 1 179 ? -10.925 -12.120 13.054 1.00 44.62 179 GLY A C 1
ATOM 1388 O O . GLY A 1 179 ? -11.620 -12.214 14.063 1.00 44.62 179 GLY A O 1
ATOM 1389 N N . ARG A 1 180 ? -11.096 -11.121 12.181 1.00 42.41 180 ARG A N 1
ATOM 1390 C CA . ARG A 1 180 ? -12.287 -10.266 12.141 1.00 42.41 180 ARG A CA 1
ATOM 1391 C C . ARG A 1 180 ? -13.080 -10.617 10.893 1.00 42.41 180 ARG A C 1
ATOM 1393 O O . ARG A 1 180 ? -12.831 -10.088 9.819 1.00 42.41 180 ARG A O 1
ATOM 1400 N N . ALA A 1 181 ? -14.027 -11.541 11.024 1.00 37.59 181 ALA A N 1
ATOM 1401 C CA . ALA A 1 181 ? -15.055 -11.710 10.009 1.00 37.59 181 ALA A CA 1
ATOM 1402 C C . ALA A 1 181 ? -15.893 -10.422 9.958 1.00 37.59 181 ALA A C 1
ATOM 1404 O O . ALA A 1 181 ? -16.865 -10.264 10.694 1.00 37.59 181 ALA A O 1
ATOM 1405 N N . ALA A 1 182 ? -15.515 -9.477 9.102 1.00 40.38 182 ALA A N 1
ATOM 1406 C CA . ALA A 1 182 ? -16.505 -8.602 8.511 1.00 40.38 182 ALA A CA 1
ATOM 1407 C C . ALA A 1 182 ? -17.242 -9.458 7.480 1.00 40.38 182 ALA A C 1
ATOM 1409 O O . ALA A 1 182 ? -16.692 -9.799 6.435 1.00 40.38 182 ALA A O 1
ATOM 1410 N N . SER A 1 183 ? -18.468 -9.861 7.806 1.00 40.94 183 SER A N 1
ATOM 1411 C CA . SER A 1 183 ? -19.404 -10.415 6.834 1.00 40.94 183 SER A CA 1
ATOM 1412 C C . SER A 1 183 ? -19.563 -9.425 5.681 1.00 40.94 183 SER A C 1
ATOM 1414 O O . SER A 1 183 ? -20.367 -8.503 5.753 1.00 40.94 183 SER A O 1
ATOM 1416 N N . SER A 1 184 ? -18.792 -9.605 4.616 1.00 41.19 184 SER A N 1
ATOM 1417 C CA . SER A 1 184 ? -19.084 -9.036 3.309 1.00 41.19 184 SER A CA 1
ATOM 1418 C C . SER A 1 184 ? -18.906 -10.132 2.276 1.00 41.19 184 SER A C 1
ATOM 1420 O O . SER A 1 184 ? -17.942 -10.183 1.518 1.00 41.19 184 SER A O 1
ATOM 1422 N N . SER A 1 185 ? -19.863 -11.057 2.269 1.00 39.81 185 SER A N 1
ATOM 1423 C CA . SER A 1 185 ? -20.120 -11.882 1.101 1.00 39.81 185 SER A CA 1
ATOM 1424 C C . SER A 1 185 ? -20.704 -10.983 0.012 1.00 39.81 185 SER A C 1
ATOM 1426 O O . SER A 1 185 ? -21.918 -10.842 -0.109 1.00 39.81 185 SER A O 1
ATOM 1428 N N . SER A 1 186 ? -19.851 -10.364 -0.786 1.00 34.16 186 SER A N 1
ATOM 1429 C CA . SER A 1 186 ? -20.262 -9.723 -2.030 1.00 34.16 186 SER A CA 1
ATOM 1430 C C . SER A 1 186 ? -19.678 -10.501 -3.200 1.00 34.16 186 SER A C 1
ATOM 1432 O O . SER A 1 186 ? -18.785 -10.046 -3.905 1.00 34.16 186 SER A O 1
ATOM 1434 N N . LYS A 1 187 ? -20.225 -11.705 -3.416 1.00 31.75 187 LYS A N 1
ATOM 1435 C CA . LYS A 1 187 ? -20.319 -12.259 -4.769 1.00 31.75 187 LYS A CA 1
ATOM 1436 C C . LYS A 1 187 ? -21.223 -11.305 -5.550 1.00 31.75 187 LYS A C 1
ATOM 1438 O O . LYS A 1 187 ? -22.430 -11.340 -5.336 1.00 31.75 187 LYS A O 1
ATOM 1443 N N . TYR A 1 188 ? -20.668 -10.472 -6.426 1.00 30.59 188 TYR A N 1
ATOM 1444 C CA . TYR A 1 188 ? -21.479 -9.740 -7.396 1.00 30.59 188 TYR A CA 1
ATOM 1445 C C . TYR A 1 188 ? -21.111 -10.119 -8.824 1.00 30.59 188 TYR A C 1
ATOM 1447 O O . TYR A 1 188 ? -20.009 -9.907 -9.319 1.00 30.59 188 TYR A O 1
ATOM 1455 N N . SER A 1 189 ? -22.115 -10.729 -9.437 1.00 25.69 189 SER A N 1
ATOM 1456 C CA . SER A 1 189 ? -22.339 -10.971 -10.848 1.00 25.69 189 SER A CA 1
ATOM 1457 C C . SER A 1 189 ? -22.666 -9.670 -11.583 1.00 25.69 189 SER A C 1
ATOM 1459 O O . SER A 1 189 ? -23.420 -8.840 -11.077 1.00 25.69 189 SER A O 1
ATOM 1461 N N . TYR A 1 190 ? -22.152 -9.543 -12.806 1.00 25.36 190 TYR A N 1
ATOM 1462 C CA . TYR A 1 190 ? -22.510 -8.495 -13.759 1.00 25.36 190 TYR A CA 1
ATOM 1463 C C . TYR A 1 190 ? -24.022 -8.483 -14.026 1.00 25.36 190 TYR A C 1
ATOM 1465 O O . TYR A 1 190 ? -24.585 -9.493 -14.449 1.00 25.36 190 TYR A O 1
ATOM 1473 N N . ALA A 1 191 ? -24.662 -7.329 -13.841 1.00 26.83 191 ALA A N 1
ATOM 1474 C CA . ALA A 1 191 ? -26.001 -7.059 -14.347 1.00 26.83 191 ALA A CA 1
ATOM 1475 C C . ALA A 1 191 ? -25.946 -5.834 -15.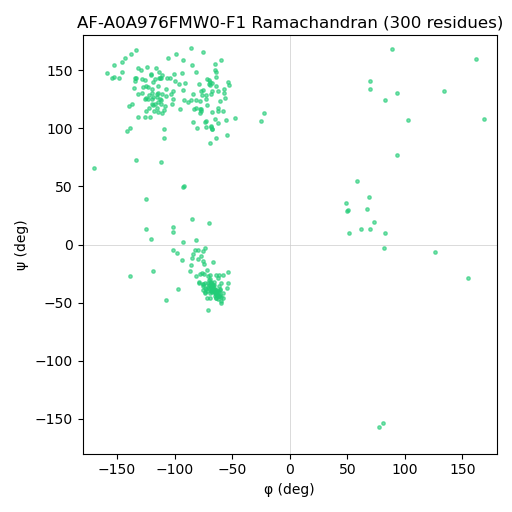267 1.00 26.83 191 ALA A C 1
ATOM 1477 O O . ALA A 1 191 ? -25.730 -4.709 -14.824 1.00 26.83 191 ALA A O 1
ATOM 1478 N N . ASN A 1 192 ? -26.126 -6.089 -16.562 1.00 32.94 192 ASN A N 1
ATOM 1479 C CA . ASN A 1 192 ? -26.423 -5.083 -17.576 1.00 32.94 192 ASN A CA 1
ATOM 1480 C C . ASN A 1 192 ? -27.825 -4.512 -17.320 1.00 32.94 192 ASN A C 1
ATOM 1482 O O . ASN A 1 192 ? -28.788 -5.274 -17.197 1.00 32.94 192 ASN A O 1
ATOM 1486 N N . GLN A 1 193 ? -27.959 -3.188 -17.339 1.00 29.23 193 GLN A N 1
ATOM 1487 C CA . GLN A 1 193 ? -29.244 -2.524 -17.546 1.00 29.23 193 GLN A CA 1
ATOM 1488 C C . GLN A 1 193 ? -29.075 -1.438 -18.609 1.00 29.23 193 GLN A C 1
ATOM 1490 O O . GLN A 1 193 ? -28.402 -0.428 -18.420 1.00 29.23 193 GLN A O 1
ATOM 1495 N N . LEU A 1 194 ? -29.676 -1.743 -19.756 1.00 31.59 194 LEU A N 1
ATOM 1496 C CA . LEU A 1 194 ? -30.060 -0.835 -20.825 1.00 31.59 194 LEU A CA 1
ATOM 1497 C C . LEU A 1 194 ? -31.317 -0.045 -20.402 1.00 31.59 194 LEU A C 1
ATOM 1499 O O . LEU A 1 194 ? -32.068 -0.532 -19.561 1.00 31.59 194 LEU A O 1
ATOM 1503 N N . GLN A 1 195 ? -31.605 1.027 -21.161 1.00 33.41 195 GLN A N 1
ATOM 1504 C CA . GLN A 1 195 ? -32.916 1.696 -21.359 1.00 33.41 195 GLN A CA 1
ATOM 1505 C C . GLN A 1 195 ? -33.199 2.881 -20.406 1.00 33.41 195 GLN A C 1
ATOM 1507 O O . GLN A 1 195 ? -33.045 2.751 -19.203 1.00 33.41 195 GLN A O 1
ATOM 1512 N N . GLY A 1 196 ? -33.624 4.078 -20.835 1.00 26.41 196 GLY A N 1
ATOM 1513 C CA . GLY A 1 196 ? -33.985 4.654 -22.141 1.00 26.41 196 GLY A CA 1
ATOM 1514 C C . GLY A 1 196 ? -34.834 5.943 -21.948 1.00 26.41 196 GLY A C 1
ATOM 1515 O O . GLY A 1 196 ? -35.434 6.096 -20.889 1.00 26.41 196 GLY A O 1
ATOM 1516 N N . GLY A 1 197 ? -34.906 6.815 -22.975 1.00 27.20 197 GLY A N 1
ATOM 1517 C CA . GLY A 1 197 ? -35.922 7.889 -23.190 1.00 27.20 197 GLY A CA 1
ATOM 1518 C C . GLY A 1 197 ? -35.495 9.345 -22.874 1.00 27.20 197 GLY A C 1
ATOM 1519 O O . GLY A 1 197 ? -35.180 9.618 -21.723 1.00 27.20 197 GLY A O 1
ATOM 1520 N N . THR A 1 198 ? -35.269 10.238 -23.870 1.00 30.61 198 THR A N 1
ATOM 1521 C CA . THR A 1 198 ? -36.197 11.235 -24.535 1.00 30.61 198 THR A CA 1
ATOM 1522 C C . THR A 1 198 ? -36.614 12.404 -23.621 1.00 30.61 198 THR A C 1
ATOM 1524 O O . THR A 1 198 ? -36.987 12.138 -22.489 1.00 30.61 198 THR A O 1
ATOM 1527 N N . ASP A 1 199 ? -36.630 13.709 -23.934 1.00 34.19 199 ASP A N 1
ATOM 1528 C CA . ASP A 1 199 ? -36.465 14.622 -25.093 1.00 34.19 199 ASP A CA 1
ATOM 1529 C C . ASP A 1 199 ? -35.945 15.966 -24.490 1.00 34.19 199 ASP A C 1
ATOM 1531 O O . ASP A 1 199 ? -36.118 16.196 -23.297 1.00 34.19 199 ASP A O 1
ATOM 1535 N N . GLY A 1 200 ? -35.222 16.882 -25.141 1.00 27.53 200 GLY A N 1
ATOM 1536 C CA . GLY A 1 200 ? -35.614 17.713 -26.279 1.00 27.53 200 GLY A CA 1
ATOM 1537 C C . GLY A 1 200 ? -35.175 19.170 -26.021 1.00 27.53 200 GLY A C 1
ATOM 1538 O O . GLY A 1 200 ? -35.376 19.693 -24.927 1.00 27.53 200 GLY A O 1
ATOM 1539 N N . SER A 1 201 ? -34.530 19.814 -26.998 1.00 38.91 201 SER A N 1
ATOM 1540 C CA . SER A 1 201 ? -34.672 21.246 -27.347 1.00 38.91 201 SER A CA 1
ATOM 1541 C C . SER A 1 201 ? -33.568 21.675 -28.321 1.00 38.91 201 SER A C 1
ATOM 1543 O O . SER A 1 201 ? -32.396 21.804 -27.975 1.00 38.91 201 SER A O 1
ATOM 1545 N N . GLU A 1 202 ? -33.973 21.891 -29.572 1.00 46.66 202 GLU A N 1
ATOM 1546 C CA . GLU A 1 202 ? -33.193 22.570 -30.602 1.00 46.66 202 GLU A CA 1
ATOM 1547 C C . GLU A 1 202 ? -33.135 24.070 -30.326 1.00 46.66 202 GLU A C 1
ATOM 1549 O O . GLU A 1 202 ? -34.192 24.685 -30.257 1.00 46.66 202 GLU A O 1
ATOM 1554 N N . TRP A 1 203 ? -31.939 24.666 -30.311 1.00 36.59 203 TRP A N 1
ATOM 1555 C CA . TRP A 1 203 ? -31.716 26.022 -30.830 1.00 36.59 203 TRP A CA 1
ATOM 1556 C C . TRP A 1 203 ? -30.393 26.021 -31.611 1.00 36.59 203 TRP A C 1
ATOM 1558 O O . TRP A 1 203 ? -29.310 26.080 -31.032 1.00 36.59 203 TRP A O 1
ATOM 1568 N N . ILE A 1 204 ? -30.480 25.942 -32.943 1.00 42.88 204 ILE A N 1
ATOM 1569 C CA . ILE A 1 204 ? -29.412 26.388 -33.846 1.00 42.88 204 ILE A CA 1
ATOM 1570 C C . ILE A 1 204 ? -29.660 27.866 -34.134 1.00 42.88 204 ILE A C 1
ATOM 1572 O O . ILE A 1 204 ? -30.688 28.183 -34.722 1.00 42.88 204 ILE A O 1
ATOM 1576 N N . ILE A 1 205 ? -28.688 28.739 -33.845 1.00 46.41 205 ILE A N 1
ATOM 1577 C CA . ILE A 1 205 ? -28.411 29.915 -34.685 1.00 46.41 205 ILE A CA 1
ATOM 1578 C C . ILE A 1 205 ? -26.893 30.092 -34.800 1.00 46.41 205 ILE A C 1
ATOM 1580 O O . ILE A 1 205 ? -26.191 30.310 -33.814 1.00 46.41 205 ILE A O 1
ATOM 1584 N N . ILE A 1 206 ? -26.408 30.020 -36.039 1.00 59.44 206 ILE A N 1
ATOM 1585 C CA . ILE A 1 206 ? -25.108 30.521 -36.483 1.00 59.44 206 ILE A CA 1
ATOM 1586 C C . ILE A 1 206 ? -25.329 31.949 -36.984 1.00 59.44 206 ILE A C 1
ATOM 1588 O O . ILE A 1 206 ? -26.091 32.138 -37.927 1.00 59.44 206 ILE A O 1
ATOM 1592 N N . THR A 1 207 ? -24.601 32.924 -36.435 1.00 42.53 207 THR A N 1
ATOM 1593 C CA . THR A 1 207 ? -24.238 34.164 -37.145 1.00 42.53 207 THR A CA 1
ATOM 1594 C C . THR A 1 207 ? -22.848 34.641 -36.721 1.00 42.53 207 THR A C 1
ATOM 1596 O O . THR A 1 207 ? -22.392 34.405 -35.607 1.00 42.53 207 THR A O 1
ATOM 1599 N N . ALA A 1 208 ? -22.172 35.272 -37.673 1.00 46.75 208 ALA A N 1
ATOM 1600 C CA . ALA A 1 208 ? -20.732 35.356 -37.858 1.00 46.75 208 ALA A CA 1
ATOM 1601 C C . ALA A 1 208 ? -20.096 36.713 -37.459 1.00 46.75 208 ALA A C 1
ATOM 1603 O O . ALA A 1 208 ? -20.634 37.759 -37.791 1.00 46.75 208 ALA A O 1
ATOM 1604 N N . ILE 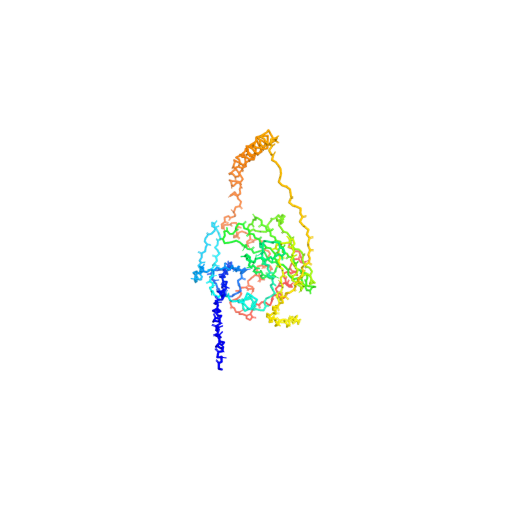A 1 209 ? -18.883 36.609 -36.882 1.00 56.16 209 ILE A N 1
ATOM 1605 C CA . ILE A 1 209 ? -17.635 37.405 -37.046 1.00 56.16 209 ILE A CA 1
ATOM 1606 C C . ILE A 1 209 ? -17.564 38.874 -36.530 1.00 56.16 209 ILE A C 1
ATOM 1608 O O . ILE A 1 209 ? -18.424 39.714 -36.748 1.00 56.16 209 ILE A O 1
ATOM 1612 N N . VAL A 1 210 ? -16.368 39.156 -35.981 1.00 51.41 210 VAL A N 1
ATOM 1613 C CA . VAL A 1 210 ? -15.636 40.435 -35.827 1.00 51.41 210 VAL A CA 1
ATOM 1614 C C . VAL A 1 210 ? -15.861 41.178 -34.505 1.00 51.41 210 VAL A C 1
ATOM 1616 O O . VAL A 1 210 ? -16.555 42.173 -34.493 1.00 51.41 210 VAL A O 1
ATOM 1619 N N . ILE A 1 211 ? -15.227 40.713 -33.415 1.00 53.75 211 ILE A N 1
ATOM 1620 C CA . ILE A 1 211 ? -14.466 41.474 -32.379 1.00 53.75 211 ILE A CA 1
ATOM 1621 C C . ILE A 1 211 ? -13.757 40.396 -31.521 1.00 53.75 211 ILE A C 1
ATOM 1623 O O . ILE A 1 211 ? -14.114 40.123 -30.383 1.00 53.75 211 ILE A O 1
ATOM 1627 N N . GLY A 1 212 ? -12.817 39.650 -32.112 1.00 52.50 212 GLY A N 1
ATOM 1628 C CA . GLY A 1 212 ? -12.142 38.524 -31.431 1.00 52.50 212 GLY A CA 1
ATOM 1629 C C . GLY A 1 212 ? -10.629 38.684 -31.289 1.00 52.50 212 GLY A C 1
ATOM 1630 O O . GLY A 1 212 ? -10.018 38.103 -30.399 1.00 52.50 212 GLY A O 1
ATOM 1631 N N . SER A 1 213 ? -10.004 39.501 -32.137 1.00 59.56 213 SER A N 1
ATOM 1632 C CA . SER A 1 213 ? -8.544 39.566 -32.234 1.00 59.56 213 SER A CA 1
ATOM 1633 C C . SER A 1 213 ? -7.890 40.310 -31.067 1.00 59.56 213 SER A C 1
ATOM 1635 O O . SER A 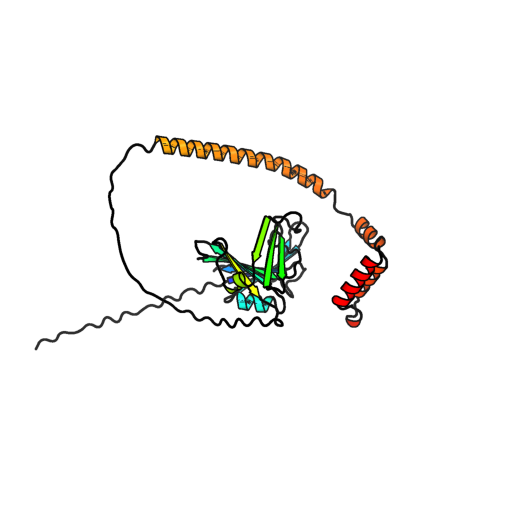1 213 ? -6.842 39.886 -30.593 1.00 59.56 213 SER A O 1
ATOM 1637 N N . VAL A 1 214 ? -8.512 41.369 -30.541 1.00 64.50 214 VAL A N 1
ATOM 1638 C CA . VAL A 1 214 ? -7.897 42.192 -29.480 1.00 64.50 214 VAL A CA 1
ATOM 1639 C C . VAL A 1 214 ? -7.896 41.473 -28.124 1.00 64.50 214 VAL A C 1
ATOM 1641 O O . VAL A 1 214 ? -6.906 41.528 -27.396 1.00 64.50 214 VAL A O 1
ATOM 1644 N N . VAL A 1 215 ? -8.958 40.727 -27.806 1.00 71.81 215 VAL A N 1
ATOM 1645 C CA . VAL A 1 215 ? -9.058 39.982 -26.538 1.00 71.81 215 VAL A CA 1
ATOM 1646 C C . VAL A 1 215 ? -8.135 38.761 -26.541 1.00 71.81 215 VAL A C 1
ATOM 1648 O O . VAL A 1 215 ? -7.475 38.490 -25.542 1.00 71.81 215 VAL A O 1
ATOM 1651 N N . ILE A 1 216 ? -8.009 38.063 -27.673 1.00 72.81 216 ILE A N 1
ATOM 1652 C CA . ILE A 1 216 ? -7.122 36.897 -27.785 1.00 72.81 216 ILE A CA 1
ATOM 1653 C C . ILE A 1 216 ? -5.648 37.319 -27.699 1.00 72.81 216 ILE A C 1
ATOM 1655 O O . ILE A 1 216 ? -4.877 36.671 -26.995 1.00 72.81 216 ILE A O 1
ATOM 1659 N N . VAL A 1 217 ? -5.252 38.437 -28.320 1.00 78.62 217 VAL A N 1
ATOM 1660 C CA . VAL A 1 217 ? -3.876 38.956 -28.199 1.00 78.62 217 VAL A CA 1
ATOM 1661 C C . VAL A 1 217 ? -3.571 39.394 -26.762 1.00 78.62 217 VAL A C 1
ATOM 1663 O O . VAL A 1 217 ? -2.492 39.089 -26.254 1.00 78.62 217 VAL A O 1
ATOM 1666 N N . ALA A 1 218 ? -4.524 40.023 -26.065 1.00 78.69 218 ALA A N 1
ATOM 1667 C CA . ALA A 1 218 ? -4.357 40.381 -24.656 1.00 78.69 218 ALA A CA 1
ATOM 1668 C C . ALA A 1 218 ? -4.233 39.144 -23.745 1.00 78.69 218 ALA A C 1
ATOM 1670 O O . ALA A 1 218 ? -3.381 39.117 -22.857 1.00 78.69 218 ALA A O 1
ATOM 1671 N N . LEU A 1 219 ? -5.022 38.091 -23.991 1.00 82.62 219 LEU A N 1
ATOM 1672 C CA . LEU A 1 219 ? -4.945 36.834 -23.239 1.00 82.62 219 LEU A CA 1
ATOM 1673 C C . LEU A 1 219 ? -3.637 36.079 -23.503 1.00 82.62 219 LEU A C 1
ATOM 1675 O O . LEU A 1 219 ? -3.043 35.552 -22.562 1.00 82.62 219 LEU A O 1
ATOM 1679 N N . LEU A 1 220 ? -3.146 36.067 -24.746 1.00 84.69 220 LEU A N 1
ATOM 1680 C CA . LEU A 1 220 ? -1.863 35.449 -25.089 1.00 84.69 220 LEU A CA 1
ATOM 1681 C C . LEU A 1 220 ? -0.680 36.226 -24.494 1.00 84.69 220 LEU A C 1
ATOM 1683 O O . LEU A 1 220 ? 0.237 35.610 -23.950 1.00 84.69 220 LEU A O 1
ATOM 1687 N N . ALA A 1 221 ? -0.721 37.562 -24.507 1.00 83.12 221 ALA A N 1
ATOM 1688 C CA . ALA A 1 221 ? 0.284 38.394 -23.848 1.00 83.12 221 ALA A CA 1
ATOM 1689 C C . ALA A 1 221 ? 0.275 38.198 -22.321 1.00 83.12 221 ALA A C 1
ATOM 1691 O O . ALA A 1 221 ? 1.333 38.061 -21.706 1.00 83.12 221 ALA A O 1
ATOM 1692 N N . PHE A 1 222 ? -0.908 38.103 -21.707 1.00 84.38 222 PHE A N 1
ATOM 1693 C CA . PHE A 1 222 ? -1.049 37.827 -20.277 1.00 84.38 222 PHE A CA 1
ATOM 1694 C C . PHE A 1 222 ? -0.557 36.420 -19.907 1.00 84.38 222 PHE A C 1
ATOM 1696 O O . PHE A 1 222 ? 0.132 36.250 -18.898 1.00 84.38 222 PHE A O 1
ATOM 1703 N N . ALA A 1 223 ? -0.844 35.414 -20.738 1.00 82.81 223 ALA A N 1
ATOM 1704 C CA . ALA A 1 223 ? -0.347 34.055 -20.557 1.00 82.81 223 ALA A CA 1
ATOM 1705 C C . ALA A 1 223 ? 1.183 34.000 -20.666 1.00 82.81 223 ALA A C 1
ATOM 1707 O O . ALA A 1 223 ? 1.825 33.435 -19.782 1.00 82.81 223 ALA A O 1
ATOM 1708 N N . ALA A 1 224 ? 1.774 34.650 -21.673 1.00 82.62 224 ALA A N 1
ATOM 1709 C CA . ALA A 1 224 ? 3.225 34.752 -21.828 1.00 82.62 224 ALA A CA 1
ATOM 1710 C C . ALA A 1 224 ? 3.879 35.487 -20.645 1.00 82.62 224 ALA A C 1
ATOM 1712 O O . ALA A 1 224 ? 4.894 35.028 -20.122 1.00 82.62 224 ALA A O 1
ATOM 1713 N N . PHE A 1 225 ? 3.263 36.567 -20.152 1.00 79.75 225 PHE A N 1
ATOM 1714 C CA . PHE A 1 225 ? 3.733 37.300 -18.974 1.00 79.75 225 PHE A CA 1
ATOM 1715 C C . PHE A 1 225 ? 3.698 36.439 -17.700 1.00 79.75 225 PHE A C 1
ATOM 1717 O O . PHE A 1 225 ? 4.667 36.411 -16.936 1.00 79.75 225 PHE A O 1
ATOM 1724 N N . LYS A 1 226 ? 2.622 35.666 -17.481 1.00 77.69 226 LYS A N 1
ATOM 1725 C CA . LYS A 1 226 ? 2.542 34.737 -16.342 1.00 77.69 226 LYS A CA 1
ATOM 1726 C C . LYS A 1 226 ? 3.514 33.564 -16.474 1.00 77.69 226 LYS A C 1
ATOM 1728 O O . LYS A 1 226 ? 4.071 33.133 -15.466 1.00 77.69 226 LYS A O 1
ATOM 1733 N N . PHE A 1 227 ? 3.733 33.062 -17.688 1.00 70.38 227 PHE A N 1
ATOM 1734 C CA . PHE A 1 227 ? 4.681 31.977 -17.941 1.00 70.38 227 PHE A CA 1
ATOM 1735 C C . PHE A 1 227 ? 6.134 32.440 -17.753 1.00 70.38 227 PHE A C 1
ATOM 1737 O O . PHE A 1 227 ? 6.935 31.713 -17.171 1.00 70.38 227 PHE A O 1
ATOM 1744 N N . GLY A 1 228 ? 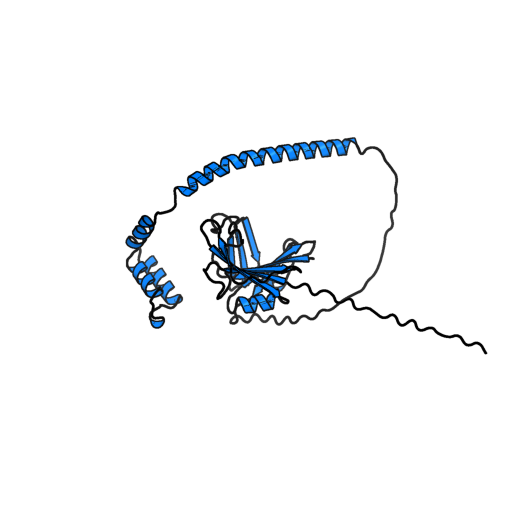6.452 33.680 -18.141 1.00 69.38 228 GLY A N 1
ATOM 1745 C CA . GLY A 1 228 ? 7.744 34.317 -17.877 1.00 69.38 228 GLY A CA 1
ATOM 1746 C C . GLY A 1 228 ? 8.024 34.499 -16.384 1.00 69.38 228 GLY A C 1
ATOM 1747 O O . GLY A 1 228 ? 9.111 34.154 -15.927 1.00 69.38 228 GLY A O 1
ATOM 1748 N N . ARG A 1 229 ? 7.029 34.942 -15.596 1.00 68.56 229 ARG A N 1
ATOM 1749 C CA . ARG A 1 229 ? 7.173 35.030 -14.129 1.00 68.56 229 ARG A CA 1
ATOM 1750 C C . ARG A 1 229 ? 7.347 33.663 -13.467 1.00 68.56 229 ARG A C 1
ATOM 1752 O O . ARG A 1 229 ? 8.213 33.533 -12.615 1.00 68.56 229 ARG A O 1
ATOM 1759 N N . ARG A 1 230 ? 6.600 32.635 -13.889 1.00 58.09 230 ARG A N 1
ATOM 1760 C CA . ARG A 1 230 ? 6.766 31.267 -13.353 1.00 58.09 230 ARG A CA 1
ATOM 1761 C C . ARG A 1 230 ? 8.164 30.704 -13.604 1.00 58.09 230 ARG A C 1
ATOM 1763 O O . ARG A 1 230 ? 8.736 30.074 -12.728 1.00 58.09 230 ARG A O 1
ATOM 1770 N N . ARG A 1 231 ? 8.741 30.976 -14.777 1.00 56.59 231 ARG A N 1
ATOM 1771 C CA . ARG A 1 231 ? 10.084 30.494 -15.130 1.00 56.59 231 ARG A CA 1
ATOM 1772 C C . ARG A 1 231 ? 11.207 31.206 -14.364 1.00 56.59 231 ARG A C 1
ATOM 1774 O O . ARG A 1 231 ? 12.303 30.659 -14.255 1.00 56.59 231 ARG A O 1
ATOM 1781 N N . TYR A 1 232 ? 10.951 32.410 -13.854 1.00 52.69 232 TYR A N 1
ATOM 1782 C CA . TYR A 1 232 ? 11.895 33.141 -13.007 1.00 52.69 232 TYR A CA 1
ATOM 1783 C C . TYR A 1 232 ? 11.984 32.528 -11.598 1.00 52.69 232 TYR A C 1
ATOM 1785 O O . TYR A 1 232 ? 13.086 32.341 -11.086 1.00 52.69 232 TYR A O 1
ATOM 1793 N N . ASP A 1 233 ? 10.850 32.117 -11.021 1.00 55.22 233 ASP A N 1
ATOM 1794 C CA . ASP A 1 233 ? 10.802 31.518 -9.677 1.00 55.22 233 ASP A CA 1
ATOM 1795 C C . ASP A 1 233 ? 11.470 30.123 -9.613 1.00 55.22 233 ASP A C 1
ATOM 1797 O O . ASP A 1 233 ? 12.117 29.793 -8.617 1.00 55.22 233 ASP A O 1
ATOM 1801 N N . ASP A 1 234 ? 11.415 29.331 -10.693 1.00 56.88 234 ASP A N 1
ATOM 1802 C CA . ASP A 1 234 ? 12.046 27.997 -10.748 1.00 56.88 234 ASP A CA 1
ATOM 1803 C C . ASP A 1 234 ? 13.584 28.036 -10.752 1.00 56.88 234 ASP A C 1
ATOM 1805 O O . ASP A 1 234 ? 14.233 27.106 -10.265 1.00 56.88 234 ASP A O 1
ATOM 1809 N N . ASN A 1 235 ? 14.194 29.098 -11.290 1.00 52.34 235 ASN A N 1
ATOM 1810 C CA . ASN A 1 235 ? 15.655 29.213 -11.315 1.00 52.34 235 ASN A CA 1
ATOM 1811 C C . ASN A 1 235 ? 16.216 29.657 -9.954 1.00 52.34 235 ASN A C 1
ATOM 1813 O O . ASN A 1 235 ? 17.255 29.155 -9.542 1.00 52.34 235 ASN A O 1
ATOM 1817 N N . PHE A 1 236 ? 15.492 30.490 -9.199 1.00 50.34 236 PHE A N 1
ATOM 1818 C CA . PHE A 1 236 ? 15.919 30.937 -7.865 1.00 50.34 236 PHE A CA 1
ATOM 1819 C C . PHE A 1 236 ? 15.889 29.820 -6.803 1.00 50.34 236 PHE A C 1
ATOM 1821 O O . PHE A 1 236 ? 16.642 29.856 -5.828 1.00 50.34 236 PHE A O 1
ATOM 1828 N N . ASN A 1 237 ? 15.041 28.801 -6.985 1.00 51.78 237 ASN A N 1
ATOM 1829 C CA . ASN A 1 237 ? 14.956 27.656 -6.071 1.00 51.78 237 ASN A CA 1
ATOM 1830 C C . ASN A 1 237 ? 16.085 26.629 -6.269 1.00 51.78 237 ASN A C 1
ATOM 1832 O O . ASN A 1 237 ? 16.450 25.932 -5.320 1.00 51.78 237 ASN A O 1
ATOM 1836 N N . LYS A 1 238 ? 16.678 26.551 -7.469 1.00 50.72 238 LYS A N 1
ATOM 1837 C CA . LYS A 1 238 ? 17.787 25.623 -7.748 1.00 50.72 238 LYS A CA 1
ATOM 1838 C C . LYS A 1 238 ? 19.063 25.990 -6.989 1.00 50.72 238 LYS A C 1
ATOM 1840 O O . LYS A 1 238 ? 19.729 25.097 -6.469 1.00 50.72 238 LYS A O 1
ATOM 1845 N N . ASP A 1 239 ? 19.334 27.281 -6.821 1.00 50.38 239 ASP A N 1
ATOM 1846 C CA . ASP A 1 239 ? 20.551 27.755 -6.148 1.00 50.38 239 ASP A CA 1
ATOM 1847 C C . ASP A 1 239 ? 20.492 27.574 -4.621 1.00 50.38 239 ASP A C 1
ATOM 1849 O O . ASP A 1 239 ? 21.515 27.387 -3.962 1.00 50.38 239 ASP A O 1
ATOM 1853 N N . LYS A 1 240 ? 19.284 27.536 -4.041 1.00 53.38 240 LYS A N 1
ATOM 1854 C CA . LYS A 1 240 ? 19.078 27.240 -2.612 1.00 53.38 240 LYS A CA 1
ATOM 1855 C C . LYS A 1 240 ? 19.104 25.741 -2.298 1.00 53.38 240 LYS A C 1
ATOM 1857 O O . LYS A 1 240 ? 19.486 25.362 -1.191 1.00 53.38 240 LYS A O 1
ATOM 1862 N N . GLY A 1 241 ? 18.746 24.891 -3.264 1.00 51.50 241 GLY A N 1
ATOM 1863 C CA . GLY A 1 241 ? 18.741 23.433 -3.107 1.00 51.50 241 GLY A CA 1
ATOM 1864 C C . GLY A 1 241 ? 20.138 22.829 -2.922 1.00 51.50 241 GLY A C 1
ATOM 1865 O O . GLY A 1 241 ? 20.312 21.937 -2.094 1.00 51.50 241 GLY A O 1
ATOM 1866 N N . LEU A 1 242 ? 21.157 23.351 -3.619 1.00 48.59 242 LEU A N 1
ATOM 1867 C CA . LEU A 1 242 ? 22.536 22.862 -3.470 1.00 48.59 242 LEU A CA 1
ATOM 1868 C C . LEU A 1 242 ? 23.171 23.239 -2.120 1.00 48.59 242 LEU A C 1
ATOM 1870 O O . LEU A 1 242 ? 23.897 22.433 -1.539 1.00 48.59 242 LEU A O 1
ATOM 1874 N N . ALA A 1 243 ? 22.873 24.426 -1.584 1.00 49.88 243 ALA A N 1
ATOM 1875 C CA . ALA A 1 243 ? 23.385 24.852 -0.278 1.00 49.88 243 ALA A CA 1
ATOM 1876 C C . ALA A 1 243 ? 22.749 24.070 0.894 1.00 49.88 243 ALA A C 1
ATOM 1878 O O . ALA A 1 243 ? 23.402 23.823 1.911 1.00 49.88 243 ALA A O 1
ATOM 1879 N N . ALA A 1 244 ? 21.495 23.630 0.738 1.00 48.69 244 ALA A N 1
ATOM 1880 C CA . ALA A 1 244 ? 20.802 22.790 1.717 1.00 48.69 244 ALA A CA 1
ATOM 1881 C C . ALA A 1 244 ? 21.311 21.333 1.727 1.00 48.69 244 ALA A C 1
ATOM 1883 O O . ALA A 1 244 ? 21.395 20.712 2.784 1.00 48.69 244 ALA A O 1
ATOM 1884 N N . LEU A 1 245 ? 21.721 20.792 0.573 1.00 50.09 245 LEU A N 1
ATOM 1885 C CA . LEU A 1 245 ? 22.320 19.454 0.496 1.00 50.09 245 LEU A CA 1
ATOM 1886 C C . LEU A 1 245 ? 23.688 19.399 1.191 1.00 50.09 245 LEU A C 1
ATOM 1888 O O . LEU A 1 245 ? 23.945 18.465 1.945 1.00 50.09 245 LEU A O 1
ATOM 1892 N N . ALA A 1 246 ? 24.533 20.422 1.029 1.00 44.22 246 ALA A N 1
ATOM 1893 C CA . ALA A 1 246 ? 25.858 20.464 1.657 1.00 44.22 246 ALA A CA 1
ATOM 1894 C C . ALA A 1 246 ? 25.812 20.513 3.199 1.00 44.22 246 ALA A C 1
ATOM 1896 O O . ALA A 1 246 ? 26.733 20.040 3.860 1.00 44.22 246 ALA A O 1
ATOM 1897 N N . THR A 1 247 ? 24.732 21.039 3.785 1.00 50.12 247 THR A N 1
ATOM 1898 C CA . THR A 1 247 ? 24.555 21.107 5.246 1.00 50.12 247 THR A CA 1
ATOM 1899 C C . THR A 1 247 ? 23.934 19.839 5.842 1.00 50.12 247 THR A C 1
ATOM 1901 O O . THR A 1 247 ? 24.181 19.539 7.008 1.00 50.12 247 THR A O 1
ATOM 1904 N N . SER A 1 248 ? 23.214 19.034 5.050 1.00 49.72 248 SER A N 1
ATOM 1905 C CA . SER A 1 248 ? 22.622 17.766 5.508 1.00 49.72 248 SER A CA 1
ATOM 1906 C C . SER A 1 248 ? 23.636 16.621 5.651 1.00 49.72 248 SER A C 1
ATOM 1908 O O . SER A 1 248 ? 23.400 15.698 6.430 1.00 49.72 248 SER A O 1
ATOM 1910 N N . TYR A 1 249 ? 24.767 16.661 4.939 1.00 42.19 249 TYR A N 1
ATOM 1911 C CA . TYR A 1 249 ? 25.803 15.616 5.021 1.00 42.19 249 TYR A CA 1
ATOM 1912 C C . TYR A 1 249 ? 26.761 15.771 6.214 1.00 42.19 249 TYR A C 1
ATOM 1914 O O . TYR A 1 249 ? 27.565 14.880 6.470 1.00 42.19 249 TYR A O 1
ATOM 1922 N N . ALA A 1 250 ? 26.649 16.847 6.998 1.00 44.38 250 ALA A N 1
ATOM 1923 C CA . ALA A 1 250 ? 27.464 17.057 8.197 1.00 44.38 250 ALA A CA 1
ATOM 1924 C C . ALA A 1 250 ? 26.950 16.300 9.447 1.00 44.38 250 ALA A C 1
ATOM 1926 O O . ALA A 1 250 ? 27.501 16.476 10.531 1.00 44.38 250 ALA A O 1
ATOM 1927 N N . GLY A 1 251 ? 25.892 15.484 9.320 1.00 47.28 251 GLY A N 1
ATOM 1928 C CA . GLY A 1 251 ? 25.165 14.902 10.458 1.00 47.28 251 GLY A CA 1
ATOM 1929 C C . GLY A 1 251 ? 25.106 13.372 10.553 1.00 47.28 251 GLY A C 1
ATOM 1930 O O . GLY A 1 251 ? 24.417 12.875 11.441 1.00 47.28 251 GLY A O 1
ATOM 1931 N N . PHE A 1 252 ? 25.772 12.606 9.681 1.00 42.81 252 PHE A N 1
ATOM 1932 C CA . PHE A 1 252 ? 25.764 11.140 9.806 1.00 42.81 252 PHE A CA 1
ATOM 1933 C C . PHE A 1 252 ? 26.788 10.664 10.854 1.00 42.81 252 PHE A C 1
ATOM 1935 O O . PHE A 1 252 ? 27.971 10.992 10.728 1.00 42.81 252 PHE A O 1
ATOM 1942 N N . PRO A 1 253 ? 26.375 9.889 11.881 1.00 45.44 253 PRO A N 1
ATOM 1943 C CA . PRO A 1 253 ? 27.303 9.341 12.859 1.00 45.44 253 PRO A CA 1
ATOM 1944 C C . PRO A 1 253 ? 28.195 8.293 12.189 1.00 45.44 253 PRO A C 1
ATOM 1946 O O . PRO A 1 253 ? 27.722 7.375 11.518 1.00 45.44 253 PRO A O 1
ATOM 1949 N N . THR A 1 254 ? 29.501 8.434 12.378 1.00 53.50 254 THR A N 1
ATOM 1950 C CA . THR A 1 254 ? 30.489 7.421 12.008 1.00 53.50 254 THR A CA 1
ATOM 1951 C C . THR A 1 254 ? 30.204 6.108 12.760 1.00 53.50 254 THR A C 1
ATOM 1953 O O . THR A 1 254 ? 29.569 6.122 13.820 1.00 53.50 254 THR A O 1
ATOM 1956 N N . PRO A 1 255 ? 30.681 4.944 12.281 1.00 54.31 255 PRO A N 1
ATOM 1957 C CA . PRO A 1 255 ? 30.515 3.659 12.980 1.00 54.31 255 PRO A CA 1
ATOM 1958 C C . PRO A 1 255 ? 31.004 3.681 14.444 1.00 54.31 255 PRO A C 1
ATOM 1960 O O . PRO A 1 255 ? 30.504 2.938 15.286 1.00 54.31 255 PRO A O 1
ATOM 1963 N N . GLU A 1 256 ? 31.912 4.597 14.777 1.00 53.47 256 GLU A N 1
ATOM 1964 C CA . GLU A 1 256 ? 32.395 4.845 16.137 1.00 53.47 256 GLU A CA 1
ATOM 1965 C C . GLU A 1 256 ? 31.332 5.481 17.059 1.00 53.47 256 GLU A C 1
ATOM 1967 O O . GLU A 1 256 ? 31.273 5.183 18.253 1.00 53.47 256 GLU A O 1
ATOM 1972 N N . SER A 1 257 ? 30.441 6.325 16.521 1.00 54.47 257 SER A N 1
ATOM 1973 C CA . SER A 1 257 ? 29.384 6.985 17.304 1.00 54.47 257 SER A CA 1
ATOM 1974 C C . SER A 1 257 ? 28.195 6.058 17.578 1.00 54.47 257 SER A C 1
ATOM 1976 O O . SER A 1 257 ? 27.606 6.131 18.657 1.00 54.47 257 SER A O 1
ATOM 1978 N N . ALA A 1 258 ? 27.888 5.135 16.660 1.00 53.97 258 ALA A N 1
ATOM 1979 C CA . ALA A 1 258 ? 26.900 4.077 16.888 1.00 53.97 258 ALA A CA 1
ATOM 1980 C C . ALA A 1 258 ? 27.352 3.109 17.996 1.00 53.97 258 ALA A C 1
ATOM 1982 O O . ALA A 1 258 ? 26.564 2.752 18.872 1.00 53.97 258 ALA A O 1
ATOM 1983 N N . LEU A 1 259 ? 28.642 2.756 18.015 1.00 50.69 259 LEU A N 1
ATOM 1984 C CA . LEU A 1 259 ? 29.227 1.935 19.074 1.00 50.69 259 LEU A CA 1
ATOM 1985 C C . LEU A 1 259 ? 29.138 2.634 20.441 1.00 50.69 259 LEU A C 1
ATOM 1987 O O . LEU A 1 259 ? 28.776 2.005 21.433 1.00 50.69 259 LEU A O 1
ATOM 1991 N N . LYS A 1 260 ? 29.366 3.954 20.486 1.00 52.03 260 LYS A N 1
ATOM 1992 C CA . LYS A 1 260 ? 29.262 4.747 21.719 1.00 52.03 260 LYS A CA 1
ATOM 1993 C C . LYS A 1 260 ? 27.820 4.873 22.235 1.00 52.03 260 LYS A C 1
ATOM 1995 O O . LYS A 1 260 ? 27.600 4.850 23.444 1.00 52.03 260 LYS A O 1
ATOM 2000 N N . ALA A 1 261 ? 26.833 4.952 21.341 1.00 55.59 261 ALA A N 1
ATOM 2001 C CA . ALA A 1 261 ? 25.415 4.963 21.708 1.00 55.59 261 ALA A CA 1
ATOM 2002 C C . ALA A 1 261 ? 24.962 3.626 22.323 1.00 55.59 261 ALA A C 1
ATOM 2004 O O . ALA A 1 261 ? 24.224 3.625 23.304 1.00 55.59 261 ALA A O 1
ATOM 2005 N N . ILE A 1 262 ? 25.466 2.497 21.812 1.00 56.06 262 ILE A N 1
ATOM 2006 C CA . ILE A 1 262 ? 25.208 1.164 22.381 1.00 56.06 262 ILE A CA 1
ATOM 2007 C C . ILE A 1 262 ? 25.850 1.025 23.771 1.00 56.06 262 ILE A C 1
ATOM 2009 O O . ILE A 1 262 ? 25.259 0.410 24.654 1.00 56.06 262 ILE A O 1
ATOM 2013 N N . THR A 1 263 ? 27.017 1.640 24.006 1.00 57.34 263 THR A N 1
ATOM 2014 C CA . THR A 1 263 ? 27.663 1.648 25.335 1.00 57.34 263 THR A CA 1
ATOM 2015 C C . THR A 1 263 ? 27.020 2.598 26.351 1.00 57.34 263 THR A C 1
ATOM 2017 O O . THR A 1 263 ? 27.322 2.498 27.534 1.00 57.34 263 THR A O 1
ATOM 2020 N N . LEU A 1 264 ? 26.163 3.523 25.905 1.00 57.94 264 LEU A N 1
ATOM 2021 C CA . LEU A 1 264 ? 25.460 4.493 26.758 1.00 57.94 264 LEU A CA 1
ATOM 2022 C C . LEU A 1 264 ? 24.001 4.101 27.034 1.00 57.94 264 LEU A C 1
ATOM 2024 O O . LEU A 1 264 ? 23.321 4.788 27.795 1.00 57.94 264 LEU A O 1
ATOM 2028 N N . ALA A 1 265 ? 23.505 3.025 26.419 1.00 67.62 265 ALA A N 1
ATOM 2029 C CA . ALA A 1 265 ? 22.177 2.510 26.711 1.00 67.62 265 ALA A CA 1
ATOM 2030 C C . ALA A 1 265 ? 22.146 1.898 28.128 1.00 67.62 265 ALA A C 1
ATOM 2032 O O . ALA A 1 265 ? 23.091 1.199 28.502 1.00 67.62 265 ALA A O 1
ATOM 2033 N N . PRO A 1 266 ? 21.067 2.101 28.907 1.00 79.81 266 PRO A N 1
ATOM 2034 C CA . PRO A 1 266 ? 20.869 1.398 30.168 1.00 79.81 266 PRO A CA 1
ATOM 2035 C C . PRO A 1 266 ? 20.986 -0.109 29.966 1.00 79.81 266 PRO A C 1
ATOM 2037 O O . PRO A 1 266 ? 20.406 -0.656 29.022 1.00 79.81 266 PRO A O 1
ATOM 2040 N N . GLU A 1 267 ? 21.678 -0.788 30.881 1.00 81.19 267 GLU A N 1
ATOM 2041 C CA . GLU A 1 267 ? 21.883 -2.242 30.810 1.00 81.19 267 GLU A CA 1
ATOM 2042 C C . GLU A 1 267 ? 20.552 -3.001 30.669 1.00 81.19 267 GLU A C 1
ATOM 2044 O O . GLU A 1 267 ? 20.473 -3.958 29.907 1.00 81.19 267 GLU A O 1
ATOM 2049 N N . ALA A 1 268 ? 19.462 -2.503 31.265 1.00 80.62 268 ALA A N 1
ATOM 2050 C CA . ALA A 1 268 ? 18.131 -3.097 31.131 1.00 80.62 268 ALA A CA 1
ATOM 2051 C C . ALA A 1 268 ? 17.593 -3.116 29.681 1.00 80.62 268 ALA A C 1
ATOM 2053 O O . ALA A 1 268 ? 16.921 -4.066 29.275 1.00 80.62 268 ALA A O 1
ATOM 2054 N N . ILE A 1 269 ? 17.895 -2.092 28.871 1.00 85.56 269 ILE A N 1
ATOM 2055 C CA . ILE A 1 269 ? 17.484 -2.034 27.455 1.00 85.56 269 ILE A CA 1
ATOM 2056 C C . ILE A 1 269 ? 18.347 -2.978 26.617 1.00 85.56 269 ILE A C 1
ATOM 2058 O O . ILE A 1 269 ? 17.843 -3.661 25.724 1.00 85.56 269 ILE A O 1
ATOM 2062 N N . LYS A 1 270 ? 19.644 -3.044 26.925 1.00 85.50 270 LYS A N 1
ATOM 2063 C CA . LYS A 1 270 ? 20.591 -3.942 26.264 1.00 85.50 270 LYS A CA 1
ATOM 2064 C C . LYS A 1 270 ? 20.256 -5.406 26.534 1.00 85.50 270 LYS A C 1
ATOM 2066 O O . LYS A 1 270 ? 20.216 -6.192 25.591 1.00 85.50 270 LYS A O 1
ATOM 2071 N N . GLU A 1 271 ? 19.946 -5.763 27.778 1.00 86.62 271 GLU A N 1
ATOM 2072 C CA . GLU A 1 271 ? 19.488 -7.108 28.129 1.00 86.62 271 GLU A CA 1
ATOM 2073 C C . GLU A 1 271 ? 18.203 -7.466 27.385 1.00 86.62 271 GLU A C 1
ATOM 2075 O O . GLU A 1 271 ? 18.153 -8.507 26.732 1.00 86.62 271 GLU A O 1
ATOM 2080 N N . LEU A 1 272 ? 17.198 -6.582 27.382 1.00 88.62 272 LEU A N 1
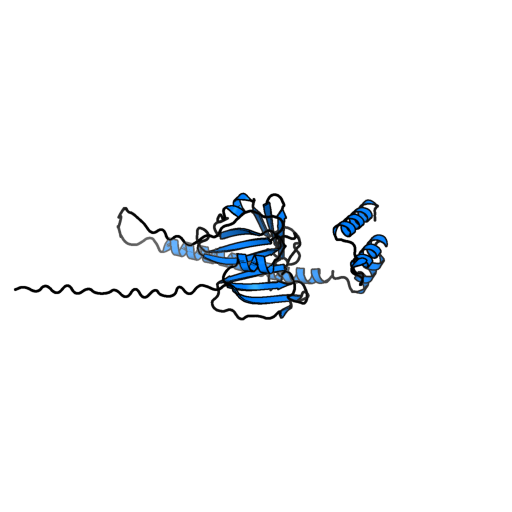ATOM 2081 C CA . LEU A 1 272 ? 15.956 -6.822 26.646 1.00 88.62 272 LEU A CA 1
ATOM 2082 C C . LEU A 1 272 ? 16.213 -7.043 25.144 1.00 88.62 272 LEU A C 1
ATOM 2084 O O . LEU A 1 272 ? 15.648 -7.964 24.553 1.00 88.62 272 LEU A O 1
ATOM 2088 N N . GLY A 1 273 ? 17.104 -6.249 24.542 1.00 88.56 273 GLY A N 1
ATOM 2089 C CA . GLY A 1 273 ? 17.528 -6.413 23.152 1.00 88.56 273 GLY A CA 1
ATOM 2090 C C . GLY A 1 273 ? 18.182 -7.770 22.881 1.00 88.56 273 GLY A C 1
ATOM 2091 O O . GLY A 1 273 ? 17.834 -8.425 21.899 1.00 88.56 273 GLY A O 1
ATOM 2092 N N . MET A 1 274 ? 19.068 -8.228 23.772 1.00 88.19 274 MET A N 1
ATOM 2093 C CA . MET A 1 274 ? 19.751 -9.522 23.652 1.00 88.19 274 MET A CA 1
ATOM 2094 C C . MET A 1 274 ? 18.783 -10.709 23.724 1.00 88.19 274 MET A C 1
ATOM 2096 O O . MET A 1 274 ? 18.930 -11.660 22.957 1.00 88.19 274 MET A O 1
ATOM 2100 N N . VAL A 1 275 ? 17.759 -10.649 24.584 1.00 90.50 275 VAL A N 1
ATOM 2101 C CA . VAL A 1 275 ? 16.751 -11.721 24.666 1.00 90.50 275 VAL A CA 1
ATOM 2102 C C . VAL A 1 275 ? 15.886 -11.763 23.396 1.00 90.50 275 VAL A C 1
ATOM 2104 O O . VAL A 1 275 ? 15.592 -12.842 22.879 1.00 90.50 275 VAL A O 1
ATOM 2107 N N . CYS A 1 276 ? 15.538 -10.606 22.823 1.00 90.25 276 CYS A N 1
ATOM 2108 C CA . CYS A 1 276 ? 14.773 -10.531 21.572 1.00 90.25 276 CYS A CA 1
ATOM 2109 C C . CYS A 1 276 ? 15.502 -11.159 20.371 1.00 90.25 276 CYS A C 1
ATOM 2111 O O . CYS A 1 276 ? 14.847 -11.673 19.461 1.00 90.25 276 CYS A O 1
ATOM 2113 N N . VAL A 1 277 ? 16.839 -11.158 20.374 1.00 91.81 277 VAL A N 1
ATOM 2114 C CA . VAL A 1 277 ? 17.670 -11.737 19.304 1.00 91.81 277 VAL A CA 1
ATOM 2115 C C . VAL A 1 277 ? 18.248 -13.115 19.648 1.00 91.81 277 VAL A C 1
ATOM 2117 O O . VAL A 1 277 ? 19.095 -13.606 18.901 1.00 91.81 277 VAL A O 1
ATOM 2120 N N . SER A 1 278 ? 17.799 -13.769 20.733 1.00 91.75 278 SER A N 1
ATOM 2121 C CA . SER A 1 278 ? 18.305 -15.101 21.108 1.00 91.75 278 SER A CA 1
ATOM 2122 C C . SER A 1 278 ? 18.182 -16.087 19.944 1.00 91.75 278 SER A C 1
ATOM 2124 O O . SER A 1 278 ? 17.191 -16.102 19.210 1.00 91.75 278 SER A O 1
A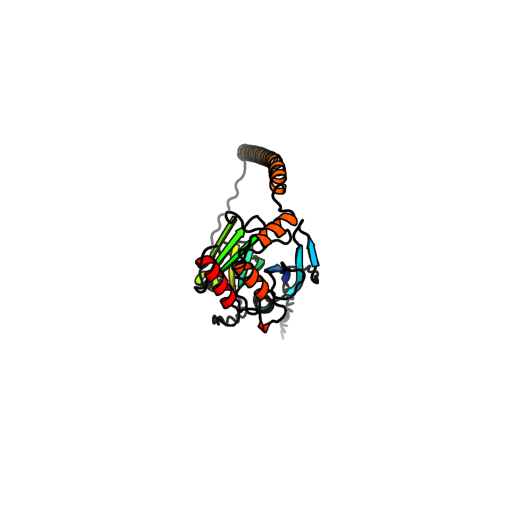TOM 2126 N N . ILE A 1 279 ? 19.188 -16.937 19.753 1.00 90.56 279 ILE A N 1
ATOM 2127 C CA . ILE A 1 279 ? 19.169 -17.976 18.715 1.00 90.56 279 ILE A CA 1
ATOM 2128 C C . ILE A 1 279 ? 18.074 -19.008 19.018 1.00 90.56 279 ILE A C 1
ATOM 2130 O O . ILE A 1 279 ? 17.454 -19.536 18.095 1.00 90.56 279 ILE A O 1
ATOM 2134 N N . ASN A 1 280 ? 17.794 -19.260 20.298 1.00 86.19 280 ASN A N 1
ATOM 2135 C CA . ASN A 1 280 ? 16.781 -20.209 20.730 1.00 86.19 280 ASN A CA 1
ATOM 2136 C C . ASN A 1 280 ? 15.381 -19.557 20.708 1.00 86.19 280 ASN A C 1
ATOM 2138 O O . ASN A 1 280 ? 15.120 -18.639 21.487 1.00 86.19 280 ASN A O 1
ATOM 2142 N N . PRO A 1 281 ? 14.432 -20.038 19.882 1.00 84.56 281 PRO A N 1
ATOM 2143 C CA . PRO A 1 281 ? 13.100 -19.439 19.781 1.00 84.56 281 PRO A CA 1
ATOM 2144 C C . PRO A 1 281 ? 12.305 -19.475 21.090 1.00 84.56 281 PRO A C 1
ATOM 2146 O O . PRO A 1 281 ? 11.441 -18.631 21.293 1.00 84.56 281 PRO A O 1
ATOM 2149 N N . LYS A 1 282 ? 12.594 -20.438 21.977 1.00 88.19 282 LYS A N 1
ATOM 2150 C CA . LYS A 1 282 ? 11.912 -20.573 23.275 1.00 88.19 282 LYS A CA 1
ATOM 2151 C C . LYS A 1 282 ? 12.346 -19.528 24.302 1.00 88.19 282 LYS A C 1
ATOM 2153 O O . LYS A 1 282 ? 11.662 -19.355 25.301 1.00 88.19 282 LYS A O 1
ATOM 2158 N N . GLU A 1 283 ? 13.476 -18.868 24.070 1.00 88.19 283 GLU A N 1
ATOM 2159 C CA . GLU A 1 283 ? 14.010 -17.831 24.956 1.00 88.19 283 GLU A CA 1
ATOM 2160 C C . GLU A 1 283 ? 13.572 -16.428 24.535 1.00 88.19 283 GLU A C 1
ATOM 2162 O O . GLU A 1 283 ? 13.719 -15.491 25.314 1.00 88.19 283 GLU A O 1
ATOM 2167 N N . ARG A 1 284 ? 13.015 -16.266 23.327 1.00 92.62 284 ARG A N 1
ATOM 2168 C CA . ARG A 1 284 ? 12.527 -14.969 22.854 1.00 92.62 284 ARG A CA 1
ATOM 2169 C C . ARG A 1 284 ? 11.194 -14.634 23.528 1.00 92.62 284 ARG A C 1
ATOM 2171 O O . ARG A 1 284 ? 10.271 -15.448 23.463 1.00 92.62 284 ARG A O 1
ATOM 2178 N N . PRO A 1 285 ? 11.046 -13.439 24.122 1.00 91.56 285 PRO A N 1
ATOM 2179 C CA . PRO A 1 285 ? 9.773 -13.014 24.674 1.00 91.56 285 PRO A CA 1
ATOM 2180 C C . PRO A 1 285 ? 8.745 -12.857 23.554 1.00 91.56 285 PRO A C 1
ATOM 2182 O O . PRO A 1 285 ? 9.067 -12.481 22.424 1.00 91.56 285 PRO A O 1
ATOM 2185 N N . CYS A 1 286 ? 7.478 -13.081 23.887 1.00 90.06 286 CYS A N 1
ATOM 2186 C CA . CYS A 1 286 ? 6.391 -12.659 23.013 1.00 90.06 286 CYS A CA 1
ATOM 2187 C C . CYS A 1 286 ? 6.360 -11.125 22.916 1.00 90.06 286 CYS A C 1
ATOM 2189 O O . CYS A 1 286 ? 6.775 -10.425 23.841 1.00 90.06 286 CYS A O 1
ATOM 2191 N N . ALA A 1 287 ? 5.813 -10.588 21.823 1.00 88.62 287 ALA A N 1
ATOM 2192 C CA . ALA A 1 287 ? 5.761 -9.141 21.595 1.00 88.62 287 ALA A CA 1
ATOM 2193 C C . ALA A 1 287 ? 5.092 -8.371 22.752 1.00 88.62 287 ALA A C 1
ATOM 2195 O O . ALA A 1 287 ? 5.559 -7.303 23.138 1.00 88.62 287 ALA A O 1
ATOM 2196 N N . SER A 1 288 ? 4.043 -8.940 23.354 1.00 89.38 288 SER A N 1
ATOM 2197 C CA . SER A 1 288 ? 3.367 -8.368 24.525 1.00 89.38 288 SER A CA 1
ATOM 2198 C C . SER A 1 288 ? 4.261 -8.310 25.768 1.00 89.38 288 SER A C 1
ATOM 2200 O O . SER A 1 288 ? 4.223 -7.328 26.506 1.00 89.38 288 SER A O 1
ATOM 2202 N N . GLU A 1 289 ? 5.095 -9.326 25.990 1.00 89.25 289 GLU A N 1
ATOM 2203 C CA . GLU A 1 289 ? 6.027 -9.386 27.117 1.00 89.25 289 GLU A CA 1
ATOM 2204 C C . GLU A 1 289 ? 7.208 -8.427 26.919 1.00 89.25 289 GLU A C 1
ATOM 2206 O O . GLU A 1 289 ? 7.591 -7.715 27.847 1.00 89.25 289 GLU A O 1
ATOM 2211 N N . ALA A 1 290 ? 7.751 -8.355 25.701 1.00 91.38 290 ALA A N 1
ATOM 2212 C CA . ALA A 1 290 ? 8.803 -7.404 25.356 1.00 91.38 290 ALA A CA 1
ATOM 2213 C C . ALA A 1 290 ? 8.323 -5.954 25.524 1.00 91.38 290 ALA A C 1
ATOM 2215 O O . ALA A 1 290 ? 9.019 -5.137 26.127 1.00 91.38 290 ALA A O 1
ATOM 2216 N N . LEU A 1 291 ? 7.105 -5.652 25.060 1.00 89.31 291 LEU A N 1
ATOM 2217 C CA . LEU A 1 291 ? 6.492 -4.334 25.211 1.00 89.31 291 LEU A CA 1
ATOM 2218 C C . LEU A 1 291 ? 6.254 -3.990 26.688 1.00 89.31 291 LEU A C 1
ATOM 2220 O O . LEU A 1 291 ? 6.589 -2.891 27.119 1.00 89.31 291 LEU A O 1
ATOM 2224 N N . TYR A 1 292 ? 5.749 -4.934 27.486 1.00 87.06 292 TYR A N 1
ATOM 2225 C CA . TYR A 1 292 ? 5.569 -4.738 28.926 1.00 87.06 292 TYR A CA 1
ATOM 2226 C C . TYR A 1 292 ? 6.895 -4.428 29.639 1.00 87.06 292 TYR A C 1
ATOM 2228 O O . TYR A 1 292 ? 6.971 -3.483 30.429 1.00 87.06 292 TYR A O 1
ATOM 2236 N N . LYS A 1 293 ? 7.966 -5.170 29.324 1.00 88.00 293 LYS A N 1
ATOM 2237 C CA . LYS A 1 293 ? 9.305 -4.929 29.886 1.00 88.00 293 LYS A CA 1
ATOM 2238 C C . LYS A 1 293 ? 9.848 -3.565 29.470 1.00 88.00 293 LYS A C 1
ATOM 2240 O O . LYS A 1 293 ? 10.360 -2.841 30.316 1.00 88.00 293 LYS A O 1
ATOM 2245 N N . LEU A 1 294 ? 9.659 -3.172 28.212 1.00 89.62 294 LEU A N 1
ATOM 2246 C CA . LEU A 1 294 ? 10.081 -1.864 27.716 1.00 89.62 294 LEU A CA 1
ATOM 2247 C C . LEU A 1 294 ? 9.355 -0.712 28.431 1.00 89.62 294 LEU A C 1
ATOM 2249 O O . LEU A 1 294 ? 9.998 0.223 28.899 1.00 89.62 294 LEU A O 1
ATOM 2253 N N . HIS A 1 295 ? 8.031 -0.803 28.578 1.00 85.38 295 HIS A N 1
ATOM 2254 C CA . HIS A 1 295 ? 7.245 0.179 29.331 1.00 85.38 295 HIS A CA 1
ATOM 2255 C C . HIS A 1 295 ? 7.671 0.254 30.799 1.00 85.38 295 HIS A C 1
ATOM 2257 O O . HIS A 1 295 ? 7.734 1.344 31.360 1.00 85.38 295 HIS A O 1
ATOM 2263 N N . THR A 1 296 ? 7.995 -0.889 31.408 1.00 83.62 296 THR A N 1
ATOM 2264 C CA . THR A 1 296 ? 8.484 -0.952 32.792 1.00 83.62 296 THR A CA 1
ATOM 2265 C C . THR A 1 296 ? 9.826 -0.234 32.942 1.00 83.62 296 THR A C 1
ATOM 2267 O O . THR A 1 296 ? 9.976 0.575 33.852 1.00 83.62 296 THR A O 1
ATOM 2270 N N . ILE A 1 297 ? 10.769 -0.469 32.024 1.00 85.06 297 ILE A N 1
ATOM 2271 C CA . ILE A 1 297 ? 12.089 0.183 32.020 1.00 85.06 297 ILE A CA 1
ATOM 2272 C C . ILE A 1 297 ? 11.945 1.702 31.870 1.00 85.06 297 ILE A C 1
ATOM 2274 O O . ILE A 1 297 ? 12.566 2.460 32.605 1.00 85.06 297 ILE A O 1
ATOM 2278 N N . ILE A 1 298 ? 11.078 2.158 30.962 1.00 83.00 298 ILE A N 1
ATOM 2279 C CA . ILE A 1 298 ? 10.823 3.590 30.751 1.00 83.00 298 ILE A CA 1
ATOM 2280 C C . ILE A 1 298 ? 10.144 4.217 31.981 1.00 83.00 298 ILE A C 1
ATOM 2282 O O . ILE A 1 298 ? 10.479 5.335 32.368 1.00 83.00 298 ILE A O 1
ATOM 2286 N N . ALA A 1 299 ? 9.210 3.504 32.619 1.00 78.88 299 ALA A N 1
ATOM 2287 C CA . ALA A 1 299 ? 8.488 3.983 33.798 1.00 78.88 299 ALA A CA 1
ATOM 2288 C C . ALA A 1 299 ? 9.355 4.049 35.067 1.00 78.88 299 ALA A C 1
ATOM 2290 O O . ALA A 1 299 ? 9.073 4.856 35.950 1.00 78.88 299 ALA A O 1
ATOM 2291 N N . GLN A 1 300 ? 10.398 3.221 35.163 1.00 75.94 300 GLN A N 1
ATOM 2292 C CA . GLN A 1 300 ? 11.350 3.228 36.280 1.00 75.94 300 GLN A CA 1
ATOM 2293 C C . GLN A 1 300 ? 12.403 4.344 36.178 1.00 75.94 300 GLN A C 1
ATOM 2295 O O . GLN A 1 300 ? 13.144 4.554 37.136 1.00 75.94 300 GLN A O 1
ATOM 2300 N N . GLY A 1 301 ? 12.400 5.103 35.077 1.00 58.72 301 GLY A N 1
ATOM 2301 C CA . GLY A 1 301 ? 13.357 6.169 34.809 1.00 58.72 301 GLY A CA 1
ATOM 2302 C C . GLY A 1 301 ? 14.655 5.613 34.227 1.00 58.72 301 GLY A C 1
ATOM 2303 O O . GLY A 1 301 ? 15.283 4.734 34.812 1.00 58.72 301 GLY A O 1
ATOM 2304 N N . LEU A 1 302 ? 15.028 6.133 33.057 1.00 54.91 302 LEU A N 1
ATOM 2305 C CA . LEU A 1 302 ? 16.390 6.038 32.530 1.00 54.91 302 LEU A CA 1
ATOM 2306 C C . LEU A 1 302 ? 17.352 6.845 33.408 1.00 54.91 302 LEU A C 1
ATOM 2308 O O . LEU A 1 302 ? 16.997 8.007 33.717 1.00 54.91 302 LEU A O 1
#

Secondary structure (DSSP, 8-state):
--PPP---------------PPEEEEEEESSSSS-SS-SEEEEEE-S----EEEEEEE-SS-EEEEEEEEEE--HHHHHHHHTTT--EEEEEEEESTTS-EEEEEEEEE-EEEEEE-STTS--EEEEEE-TTS-EEEEEESSSS--SS-SEEEEE-HHHHHTT--BTTTEEEEEE--TTS------------------------------S-HHHHHHHHHHHHHHHHHHHHHHHHHHHHHHHHHHHHGGGPPPHHHHHHHHHHS-HHHHHHHHHHT-SSGGGSPPHHHHHHHHHHHHHT--

pLDDT: mean 73.52, std 20.2, range [25.36, 94.88]